Protein AF-A0A814MIX6-F1 (afdb_monomer_lite)

Sequence (184 aa):
MTKERAYQLLYPSISSRSSADAFLDKLVVPGGETPIKFFWSGFGVPNSAEVAAEIARYHNGVTLEMLLERPENAAVKQQMCIWPAREDISPIAEACRAQWRRLSQVYAEKARGPVTPILGDHVAPDSVWMTHEKNALNQSQQKGNYIYGFQRPMNLYEVYCVKMAKSRSDYPEIKEKICTKQTG

pLDDT: mean 88.19, std 14.73, range [35.47, 98.56]

Foldseek 3Di:
DDPVVVVCVQAVLLPPPPPSQVLLLQQDDDADAPDAEEAEAALPDPPRVVLSQVLSVVRRHDYLVRSCPDPSNVSVVSNQDDQDDPPPPDPSNVSNVVSVLVSLLSNLLPYAHHYEYEYEPGGDCPDSVNPRNVVSNVVSVVVVGHYDHHVPHHYNQCSLCPVCVVPDDPCVVSSCVSNCVVVD

Radius of gyration: 17.05 Å; chains: 1; bounding box: 45×40×42 Å

Secondary structure (DSSP, 8-state):
--HHHHHHHH-GGGG-TTTTTTTGGG-----SSSSEEEEEE---STTHHHHHHHHHHHTTEE-HHHHHTSGGGHHHHTTPPPPPPTT--SHHHHHHHHHHHHHHHHHHHH--EEEEEEE-TT--TTSHIIIIIHHHHHHHHHTT--EESTTSPEEHHIIIIIITTTSPPS-HHHHHHHHHTT--

Organism: NCBI:txid433720

Structure (mmCIF, N/CA/C/O backbone):
data_AF-A0A814MIX6-F1
#
_entry.id   AF-A0A814MIX6-F1
#
loop_
_atom_site.group_PDB
_atom_site.id
_atom_site.type_symbol
_atom_site.label_atom_id
_atom_site.label_alt_id
_atom_site.label_comp_id
_atom_site.label_asym_id
_atom_site.label_entity_id
_atom_site.label_seq_id
_atom_site.pdbx_PDB_ins_code
_atom_site.Cartn_x
_atom_site.Cartn_y
_atom_site.Cartn_z
_atom_site.occupancy
_atom_site.B_iso_or_equiv
_atom_site.auth_seq_id
_atom_site.auth_comp_id
_atom_site.auth_asym_id
_atom_site.auth_atom_id
_atom_site.pdbx_PDB_model_num
ATOM 1 N N . MET A 1 1 ? 26.220 17.100 -16.454 1.00 51.12 1 MET A N 1
ATOM 2 C CA . MET A 1 1 ? 25.637 17.069 -15.092 1.00 51.12 1 MET A CA 1
ATOM 3 C C . MET A 1 1 ? 25.437 15.604 -14.722 1.00 51.12 1 MET A C 1
ATOM 5 O O . MET A 1 1 ? 24.885 14.882 -15.540 1.00 51.12 1 MET A O 1
ATOM 9 N N . THR A 1 2 ? 25.968 15.122 -13.596 1.00 55.06 2 THR A N 1
ATOM 10 C CA . THR A 1 2 ? 25.828 13.705 -13.203 1.00 55.06 2 THR A CA 1
ATOM 11 C C . THR A 1 2 ? 24.405 13.439 -12.698 1.00 55.06 2 THR A C 1
ATOM 13 O O . THR A 1 2 ? 23.804 14.328 -12.091 1.00 55.06 2 THR A O 1
ATOM 16 N N . LYS A 1 3 ? 23.851 12.236 -12.934 1.00 50.66 3 LYS A N 1
ATOM 17 C CA . LYS A 1 3 ? 22.507 11.840 -12.445 1.00 50.66 3 LYS A CA 1
ATOM 18 C C . LYS A 1 3 ? 22.351 12.095 -10.940 1.00 50.66 3 LYS A C 1
ATOM 20 O O . LYS A 1 3 ? 21.313 12.556 -10.487 1.00 50.66 3 LYS A O 1
ATOM 25 N N . GLU A 1 4 ? 23.430 11.893 -10.198 1.00 44.50 4 GLU A N 1
ATOM 26 C CA . GLU A 1 4 ? 23.520 12.111 -8.757 1.00 44.50 4 GLU A CA 1
ATOM 27 C C . GLU A 1 4 ? 23.267 13.573 -8.343 1.00 44.50 4 GLU A C 1
ATOM 29 O O . GLU A 1 4 ? 22.505 13.832 -7.413 1.00 44.50 4 GLU A O 1
ATOM 34 N N . ARG A 1 5 ? 23.806 14.544 -9.096 1.00 51.84 5 ARG A N 1
ATOM 35 C CA . ARG A 1 5 ? 23.556 15.978 -8.862 1.00 51.84 5 ARG A CA 1
ATOM 36 C C . ARG A 1 5 ? 22.125 16.393 -9.206 1.00 51.84 5 ARG A C 1
ATOM 38 O O . ARG A 1 5 ? 21.567 17.231 -8.509 1.00 51.84 5 ARG A O 1
ATOM 45 N N . ALA A 1 6 ? 21.527 15.817 -10.250 1.00 53.38 6 ALA A N 1
ATOM 46 C CA . ALA A 1 6 ? 20.140 16.115 -10.618 1.00 53.38 6 ALA A CA 1
ATOM 47 C C . ALA A 1 6 ? 19.153 15.642 -9.537 1.00 53.38 6 ALA A C 1
ATOM 49 O O . ALA A 1 6 ? 18.218 16.358 -9.197 1.00 53.38 6 ALA A O 1
ATOM 50 N N . TYR A 1 7 ? 19.399 14.477 -8.936 1.00 51.34 7 TYR A N 1
ATOM 51 C CA . TYR A 1 7 ? 18.554 13.954 -7.865 1.00 51.34 7 TYR A CA 1
ATOM 52 C C . TYR A 1 7 ? 18.740 14.671 -6.521 1.00 51.34 7 TYR A C 1
ATOM 54 O O . TYR A 1 7 ? 17.754 14.890 -5.824 1.00 51.34 7 TYR A O 1
ATOM 62 N N . GLN A 1 8 ? 19.962 15.078 -6.158 1.00 54.53 8 GLN A N 1
ATOM 63 C CA . GLN A 1 8 ? 20.194 15.882 -4.947 1.00 54.53 8 GLN A CA 1
ATOM 64 C C . GLN A 1 8 ? 19.472 17.236 -4.994 1.00 54.53 8 GLN A C 1
ATOM 66 O O . GLN A 1 8 ? 19.017 17.726 -3.965 1.00 54.53 8 GLN A O 1
ATOM 71 N N . LEU A 1 9 ? 19.339 17.820 -6.189 1.00 55.19 9 LEU A N 1
ATOM 72 C CA . LEU A 1 9 ? 18.575 19.050 -6.404 1.00 55.19 9 LEU A CA 1
ATOM 73 C C . LEU A 1 9 ? 17.058 18.829 -6.306 1.00 55.19 9 LEU A C 1
ATOM 75 O O . LEU A 1 9 ? 16.344 19.737 -5.893 1.00 55.19 9 LEU A O 1
ATOM 79 N N . LEU A 1 10 ? 16.571 17.638 -6.667 1.00 53.41 10 LEU A N 1
ATOM 80 C CA . LEU A 1 10 ? 15.149 17.287 -6.600 1.00 53.41 10 LEU A CA 1
ATOM 81 C C . LEU A 1 10 ? 14.713 16.815 -5.203 1.00 53.41 10 LEU A C 1
ATOM 83 O O . LEU A 1 10 ? 13.561 17.020 -4.835 1.00 53.41 10 LEU A O 1
ATOM 87 N N . TYR A 1 11 ? 15.616 16.214 -4.418 1.00 56.22 11 TYR A N 1
ATOM 88 C CA . TYR A 1 11 ? 15.292 15.583 -3.130 1.00 56.22 11 TYR A CA 1
ATOM 89 C C . TYR A 1 11 ? 16.355 15.865 -2.047 1.00 56.22 11 TYR A C 1
ATOM 91 O O . TYR A 1 11 ? 17.075 14.958 -1.616 1.00 56.22 11 TYR A O 1
ATOM 99 N N . PRO A 1 12 ? 16.474 17.119 -1.572 1.00 55.12 12 PRO A N 1
ATOM 100 C CA . PRO A 1 12 ? 17.520 17.530 -0.628 1.00 55.12 12 PRO A CA 1
ATOM 101 C C . PRO A 1 12 ? 17.447 16.841 0.751 1.00 55.12 12 PRO A C 1
ATOM 103 O O . PRO A 1 12 ? 18.458 16.766 1.455 1.00 55.12 12 PRO A O 1
ATOM 106 N N . SER A 1 13 ? 16.289 16.286 1.131 1.00 53.56 13 SER A N 1
ATOM 107 C CA . SER A 1 13 ? 16.050 15.617 2.422 1.00 53.56 13 SER A CA 1
ATOM 108 C C . SER A 1 13 ? 16.772 14.275 2.585 1.00 53.56 13 SER A C 1
ATOM 110 O O . SER A 1 13 ? 16.968 13.818 3.704 1.00 53.56 13 SER A O 1
ATOM 112 N N . ILE A 1 14 ? 17.235 13.650 1.501 1.00 55.47 14 ILE A N 1
ATOM 113 C CA . ILE A 1 14 ? 17.789 12.284 1.524 1.00 55.47 14 ILE A CA 1
ATOM 114 C C . ILE A 1 14 ? 19.222 12.223 2.124 1.00 55.47 14 ILE A C 1
ATOM 116 O O . ILE A 1 14 ? 19.789 11.145 2.319 1.00 55.47 14 ILE A O 1
ATOM 120 N N . SER A 1 15 ? 19.820 13.367 2.483 1.00 50.25 15 SER A N 1
ATOM 121 C CA . SER A 1 15 ? 21.239 13.478 2.863 1.00 50.25 15 SER A CA 1
ATOM 122 C C . SER A 1 15 ? 21.579 13.354 4.368 1.00 50.25 15 SER A C 1
ATOM 124 O O . SER A 1 15 ? 22.762 13.236 4.685 1.00 50.25 15 SER A O 1
ATOM 126 N N . SER A 1 16 ? 20.616 13.294 5.309 1.00 49.06 16 SER A N 1
ATOM 127 C CA . SER A 1 16 ? 20.904 13.187 6.765 1.00 49.06 16 SER A CA 1
ATOM 128 C C . SER A 1 16 ? 20.040 12.148 7.522 1.00 49.06 16 SER A C 1
ATOM 130 O O . SER A 1 16 ? 19.020 12.427 8.147 1.00 49.06 16 SER A O 1
ATOM 132 N N . ARG A 1 17 ? 20.493 10.891 7.510 1.00 50.84 17 ARG A N 1
ATOM 133 C CA . ARG A 1 17 ? 19.728 9.659 7.818 1.00 50.84 17 ARG A CA 1
ATOM 134 C C . ARG A 1 17 ? 19.152 9.419 9.233 1.00 50.84 17 ARG A C 1
ATOM 136 O O . ARG A 1 17 ? 18.651 8.324 9.455 1.00 50.84 17 ARG A O 1
ATOM 143 N N . SER A 1 18 ? 19.157 10.352 10.188 1.00 46.06 18 SER A N 1
ATOM 144 C CA . SER A 1 18 ? 18.489 10.101 11.493 1.00 46.06 18 SER A CA 1
ATOM 145 C C . SER A 1 18 ? 17.514 11.179 11.963 1.00 46.06 18 SER A C 1
ATOM 147 O O . SER A 1 18 ? 16.690 10.898 12.827 1.00 46.06 18 SER A O 1
ATOM 149 N N . SER A 1 19 ? 17.543 12.378 11.374 1.00 49.91 19 SER A N 1
ATOM 150 C CA . SER A 1 19 ? 16.504 13.405 11.559 1.00 49.91 19 SER A CA 1
ATOM 151 C C . SER A 1 19 ? 15.675 13.655 10.293 1.00 49.91 19 SER A C 1
ATOM 153 O O . SER A 1 19 ? 14.613 14.271 10.384 1.00 49.91 19 SER A O 1
ATOM 155 N N . ALA A 1 20 ? 16.115 13.149 9.132 1.00 59.62 20 ALA A N 1
ATOM 156 C CA . ALA A 1 20 ? 15.482 13.390 7.834 1.00 59.62 20 ALA A CA 1
ATOM 157 C C . ALA A 1 20 ? 14.091 12.763 7.658 1.00 59.62 20 ALA A C 1
ATOM 159 O O . ALA A 1 20 ? 13.318 13.272 6.857 1.00 59.62 20 ALA A O 1
ATOM 160 N N . ASP A 1 21 ? 13.741 11.722 8.415 1.00 72.44 21 ASP A N 1
ATOM 161 C CA . ASP A 1 21 ? 12.491 10.970 8.221 1.00 72.44 21 ASP A CA 1
ATOM 162 C C . ASP A 1 21 ? 11.412 11.277 9.272 1.00 72.44 21 ASP A C 1
ATOM 164 O O . ASP A 1 21 ? 10.326 10.702 9.239 1.00 72.44 21 ASP A O 1
ATOM 168 N N . ALA A 1 22 ? 11.653 12.232 10.179 1.00 81.38 22 ALA A N 1
ATOM 169 C CA . ALA A 1 22 ? 10.676 12.626 11.203 1.00 81.38 22 ALA A CA 1
ATOM 170 C C . ALA A 1 22 ? 9.352 13.145 10.606 1.00 81.38 22 ALA A C 1
ATOM 172 O O . ALA A 1 22 ? 8.315 13.167 11.269 1.00 81.38 22 ALA A O 1
ATOM 173 N N . PHE A 1 23 ? 9.359 13.578 9.341 1.00 87.62 23 PHE A N 1
ATOM 174 C CA . PHE A 1 23 ? 8.135 13.959 8.645 1.00 87.62 23 PHE A CA 1
ATOM 175 C C . PHE A 1 23 ? 7.246 12.752 8.306 1.00 87.62 23 PHE A C 1
ATOM 177 O O . PHE A 1 23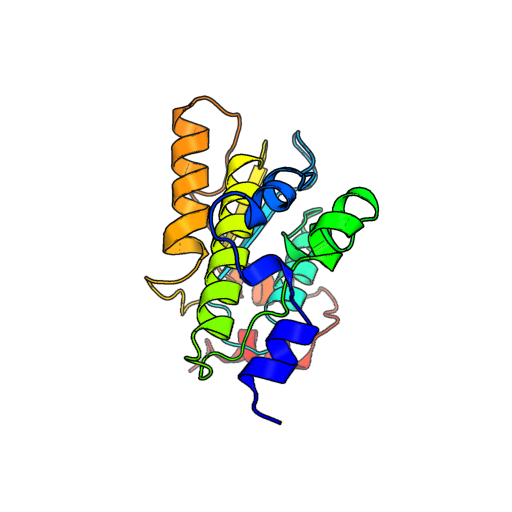 ? 6.034 12.924 8.222 1.00 87.62 23 PHE A O 1
ATOM 184 N N . LEU A 1 24 ? 7.801 11.542 8.157 1.00 91.75 24 LEU A N 1
ATOM 185 C CA . LEU A 1 24 ? 7.027 10.325 7.886 1.00 91.75 24 LEU A CA 1
ATOM 186 C C . LEU A 1 24 ? 6.079 10.017 9.049 1.00 91.75 24 LEU A C 1
ATOM 188 O O . LEU A 1 24 ? 4.917 9.668 8.839 1.00 91.75 24 LEU A O 1
ATOM 192 N N . ASP A 1 25 ? 6.524 10.277 10.280 1.00 91.50 25 ASP A N 1
ATOM 193 C CA . ASP A 1 25 ? 5.709 10.141 11.488 1.00 91.50 25 ASP A CA 1
ATOM 194 C C . ASP A 1 25 ? 4.555 11.159 11.550 1.00 91.50 25 ASP A C 1
ATOM 196 O O . ASP A 1 25 ? 3.699 11.063 12.429 1.00 91.50 25 ASP A O 1
ATOM 200 N N . LYS A 1 26 ? 4.455 12.098 10.600 1.00 94.94 26 LYS A N 1
ATOM 201 C CA . LYS A 1 26 ? 3.303 13.001 10.448 1.00 94.94 26 LYS A CA 1
ATOM 202 C C . LYS A 1 26 ? 2.198 12.430 9.560 1.00 94.94 26 LYS A C 1
ATOM 204 O O . LYS A 1 26 ? 1.138 13.038 9.496 1.00 94.94 26 LYS A O 1
ATOM 209 N N . LEU A 1 27 ? 2.399 11.263 8.930 1.00 97.38 27 LEU A N 1
ATOM 210 C CA . LEU A 1 27 ? 1.368 10.601 8.124 1.00 97.38 27 LEU A CA 1
ATOM 211 C C . LEU A 1 27 ? 0.079 10.422 8.938 1.00 97.38 27 LEU A C 1
ATOM 213 O O . LEU A 1 27 ? 0.074 9.749 9.973 1.00 97.38 27 LEU A O 1
ATOM 217 N N . VAL A 1 28 ? -1.017 10.996 8.463 1.00 97.62 28 VAL A N 1
ATOM 218 C CA . VAL A 1 28 ? -2.344 10.839 9.047 1.00 97.62 28 VAL A CA 1
ATOM 219 C C . VAL A 1 28 ? -3.009 9.615 8.428 1.00 97.62 28 VAL A C 1
ATOM 221 O O . VAL A 1 28 ? -3.241 9.550 7.219 1.00 97.62 28 VAL A O 1
ATOM 224 N N . VAL A 1 29 ? -3.328 8.641 9.282 1.00 96.88 29 VAL A N 1
ATOM 225 C CA . VAL A 1 29 ? -4.056 7.419 8.922 1.00 96.88 29 VAL A CA 1
ATOM 226 C C . VAL A 1 29 ? -5.365 7.408 9.710 1.00 96.88 29 VAL A C 1
ATOM 228 O O . VAL A 1 29 ? -5.317 7.490 10.939 1.00 96.88 29 VAL A O 1
ATOM 231 N N . PRO A 1 30 ? -6.536 7.321 9.055 1.00 93.56 30 PRO A N 1
ATOM 232 C CA . PRO A 1 30 ? -7.810 7.348 9.761 1.00 93.56 30 PRO A CA 1
ATOM 233 C C . PRO A 1 30 ? -7.953 6.126 10.678 1.00 93.56 30 PRO A C 1
ATOM 235 O O . PRO A 1 30 ? -7.772 4.986 10.245 1.00 93.56 30 PRO A O 1
ATOM 238 N N . GLY A 1 31 ? -8.294 6.361 11.945 1.00 88.81 31 GLY A N 1
ATOM 239 C CA . GLY A 1 31 ? -8.638 5.301 12.895 1.00 88.81 31 GLY A CA 1
ATOM 240 C C . GLY A 1 31 ? -10.042 4.729 12.663 1.00 88.81 31 GLY A C 1
ATOM 241 O O . GLY A 1 31 ? -10.790 5.222 11.825 1.00 88.81 31 GLY A O 1
ATOM 242 N N . GLY A 1 32 ? -10.403 3.691 13.421 1.00 89.44 32 GLY A N 1
ATOM 243 C CA . GLY A 1 32 ? -11.755 3.115 13.419 1.00 89.44 32 GLY A CA 1
ATOM 244 C C . GLY A 1 32 ? -12.028 2.079 12.322 1.00 89.44 32 GLY A C 1
ATOM 245 O O . GLY A 1 32 ? -11.117 1.643 11.615 1.00 89.44 32 GLY A O 1
ATOM 246 N N . GLU A 1 33 ? -13.299 1.679 12.218 1.00 90.19 33 GLU A N 1
ATOM 247 C CA . GLU A 1 33 ? -13.775 0.589 11.347 1.00 90.19 33 GLU A CA 1
ATOM 248 C C . GLU A 1 33 ? -13.769 0.935 9.853 1.00 90.19 33 GLU A C 1
ATOM 250 O O . GLU A 1 33 ? -13.691 0.054 9.003 1.00 90.19 33 GLU A O 1
ATOM 255 N N . THR A 1 34 ? -13.818 2.219 9.507 1.00 89.38 34 THR A N 1
ATOM 256 C CA . THR A 1 34 ? -13.822 2.674 8.114 1.00 89.38 34 THR A CA 1
ATOM 257 C C . THR A 1 34 ? -12.962 3.924 7.945 1.00 89.38 34 THR A C 1
ATOM 259 O O . THR A 1 34 ? -12.976 4.783 8.828 1.00 89.38 34 THR A O 1
ATOM 262 N N . PRO A 1 35 ? -12.257 4.083 6.813 1.00 95.56 35 PRO A N 1
ATOM 263 C CA . PRO A 1 35 ? -12.128 3.117 5.718 1.00 95.56 35 PRO A CA 1
ATOM 264 C C . PRO A 1 35 ? -11.283 1.894 6.114 1.00 95.56 35 PRO A C 1
ATOM 266 O O . PRO A 1 35 ? -10.502 1.961 7.070 1.00 95.56 35 PRO A O 1
ATOM 269 N N . ILE A 1 36 ? -11.424 0.797 5.362 1.00 97.44 36 ILE A N 1
ATOM 270 C CA . ILE A 1 36 ? -10.532 -0.375 5.441 1.00 97.44 36 ILE A CA 1
ATOM 271 C C . ILE A 1 36 ? -9.144 0.017 4.917 1.00 97.44 36 ILE A C 1
ATOM 273 O O . ILE A 1 36 ? -9.034 0.724 3.915 1.00 97.44 36 ILE A O 1
ATOM 277 N N . LYS A 1 37 ? -8.075 -0.425 5.584 1.00 98.19 37 LYS A N 1
ATOM 278 C CA . LYS A 1 37 ? -6.694 -0.085 5.210 1.00 98.19 37 LYS A CA 1
ATOM 279 C C . LYS A 1 37 ? -6.161 -1.172 4.290 1.00 98.19 37 LYS A C 1
ATOM 281 O O . LYS A 1 37 ? -6.014 -2.318 4.716 1.00 98.19 37 LYS A O 1
ATOM 286 N N . PHE A 1 38 ? -5.904 -0.820 3.040 1.00 98.50 38 PHE A N 1
ATOM 287 C CA . PHE A 1 38 ? -5.449 -1.750 2.023 1.00 98.50 38 PHE A CA 1
ATOM 288 C C . PHE A 1 38 ? -3.937 -1.682 1.837 1.00 98.50 38 PHE A C 1
ATOM 290 O O . PHE A 1 38 ? -3.355 -0.612 1.674 1.00 98.50 38 PHE A O 1
ATOM 297 N N . PHE A 1 39 ? -3.331 -2.863 1.822 1.00 98.44 39 PHE A N 1
ATOM 298 C CA . PHE A 1 39 ? -1.935 -3.094 1.459 1.00 98.44 39 PHE A CA 1
ATOM 299 C C . PHE A 1 39 ? -1.916 -3.894 0.163 1.00 98.44 39 PHE A C 1
ATOM 301 O O . PHE A 1 39 ? -2.872 -4.621 -0.114 1.00 98.44 39 PHE A O 1
ATOM 308 N N . TRP A 1 40 ? -0.864 -3.794 -0.640 1.00 97.88 40 TRP A N 1
ATOM 309 C CA . TRP A 1 40 ? -0.808 -4.529 -1.899 1.00 97.88 40 TRP A CA 1
ATOM 310 C C . TRP A 1 40 ? 0.613 -4.953 -2.253 1.00 97.88 40 TRP A C 1
ATOM 312 O O . TRP A 1 40 ? 1.584 -4.260 -1.961 1.00 97.88 40 TRP A O 1
ATOM 322 N N . SER A 1 41 ? 0.753 -6.129 -2.864 1.00 97.00 41 SER A N 1
ATOM 323 C CA . SER A 1 41 ? 2.051 -6.604 -3.342 1.00 97.00 41 SER A CA 1
ATOM 324 C C . SER A 1 41 ? 1.914 -7.688 -4.407 1.00 97.00 41 SER A C 1
ATOM 326 O O . SER A 1 41 ? 0.926 -8.418 -4.451 1.00 97.00 41 SER A O 1
ATOM 328 N N . GLY A 1 42 ? 2.936 -7.825 -5.253 1.00 93.62 42 GLY A N 1
ATOM 329 C CA . GLY A 1 42 ? 3.065 -8.964 -6.168 1.00 93.62 42 GLY A CA 1
ATOM 330 C C . GLY A 1 42 ? 2.111 -8.970 -7.366 1.00 93.62 42 GLY A C 1
ATOM 331 O O . GLY A 1 42 ? 1.877 -10.031 -7.932 1.00 93.62 42 GLY A O 1
ATOM 332 N N . PHE A 1 43 ? 1.565 -7.816 -7.767 1.00 93.00 43 PHE A N 1
ATOM 333 C CA . PHE A 1 43 ? 0.594 -7.717 -8.871 1.00 93.00 43 PHE A CA 1
ATOM 334 C C . PHE A 1 43 ? 1.207 -8.021 -10.248 1.00 93.00 43 PHE A C 1
ATOM 336 O O . PHE A 1 43 ? 0.513 -8.475 -11.153 1.00 93.00 43 PHE A O 1
ATOM 343 N N . GLY A 1 44 ? 2.513 -7.785 -10.426 1.00 86.94 44 GLY A N 1
ATOM 344 C CA . GLY A 1 44 ? 3.232 -8.173 -11.646 1.00 86.94 44 GLY A CA 1
ATOM 345 C C . GLY A 1 44 ? 2.772 -7.445 -12.918 1.00 86.94 44 GLY A C 1
ATOM 346 O O . GLY A 1 44 ? 2.872 -8.008 -14.014 1.00 86.94 44 GLY A O 1
ATOM 347 N N . VAL A 1 45 ? 2.257 -6.218 -12.774 1.00 87.81 45 VAL A N 1
ATOM 348 C CA . VAL A 1 45 ? 1.813 -5.341 -13.869 1.00 87.81 45 VAL A CA 1
ATOM 349 C C . VAL A 1 45 ? 2.220 -3.879 -13.615 1.00 87.81 45 VAL A C 1
ATOM 351 O O . VAL A 1 45 ? 2.382 -3.479 -12.459 1.00 87.81 45 VAL A O 1
ATOM 354 N N . PRO A 1 46 ? 2.382 -3.050 -14.662 1.00 86.31 46 PRO A N 1
ATOM 355 C CA . PRO A 1 46 ? 2.458 -1.597 -14.503 1.00 86.31 46 PRO A CA 1
ATOM 356 C C . PRO A 1 46 ? 1.219 -1.047 -13.783 1.00 86.31 46 PRO A C 1
ATOM 358 O O . PRO A 1 46 ? 0.169 -1.684 -13.802 1.00 86.31 46 PRO A O 1
ATOM 361 N N . ASN A 1 47 ? 1.339 0.132 -13.170 1.00 88.75 47 ASN A N 1
ATOM 362 C CA . ASN A 1 47 ? 0.240 0.828 -12.481 1.00 88.75 47 ASN A CA 1
ATOM 363 C C . ASN A 1 47 ? -0.461 -0.026 -11.401 1.00 88.75 47 ASN A C 1
ATOM 365 O O . ASN A 1 47 ? -1.680 -0.001 -11.225 1.00 88.75 47 ASN A O 1
ATOM 369 N N . SER A 1 48 ? 0.318 -0.848 -10.690 1.00 91.56 48 SER A N 1
ATOM 370 C CA . SER A 1 48 ? -0.210 -1.720 -9.634 1.00 91.56 48 SER A CA 1
ATOM 371 C C . SER A 1 48 ? -0.829 -0.928 -8.472 1.00 91.56 48 SER A C 1
ATOM 373 O O . SER A 1 48 ? -1.802 -1.391 -7.880 1.00 91.56 48 SER A O 1
ATOM 375 N N . ALA A 1 49 ? -0.306 0.269 -8.178 1.00 94.44 49 ALA A N 1
ATOM 376 C CA . ALA A 1 49 ? -0.843 1.152 -7.143 1.00 94.44 49 ALA A CA 1
ATOM 377 C C . ALA A 1 49 ? -2.265 1.618 -7.485 1.00 94.44 49 ALA A C 1
ATOM 379 O O . ALA A 1 49 ? -3.152 1.634 -6.633 1.00 94.44 49 ALA A O 1
ATOM 380 N N . GLU A 1 50 ? -2.506 1.941 -8.751 1.00 95.81 50 GLU A N 1
ATOM 381 C CA . GLU A 1 50 ? -3.797 2.375 -9.259 1.00 95.81 50 GLU A CA 1
ATOM 382 C C . GLU A 1 50 ? -4.827 1.242 -9.256 1.00 95.81 50 GLU A C 1
ATOM 384 O O . GLU A 1 50 ? -5.968 1.450 -8.840 1.00 95.81 50 GLU A O 1
ATOM 389 N N . VAL A 1 51 ? -4.421 0.027 -9.639 1.00 96.31 51 VAL A N 1
ATOM 390 C CA . VAL A 1 51 ? -5.276 -1.167 -9.527 1.00 96.31 51 VAL A CA 1
ATOM 391 C C . VAL A 1 51 ? -5.628 -1.442 -8.063 1.00 96.31 51 VAL A C 1
ATOM 393 O O . VAL A 1 51 ? -6.790 -1.693 -7.740 1.00 96.31 51 VAL A O 1
ATOM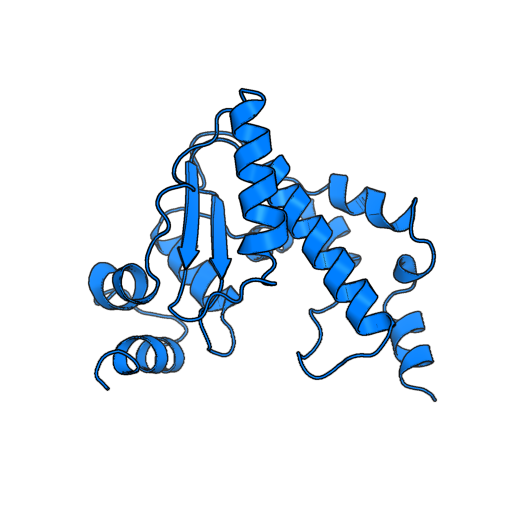 396 N N . ALA A 1 52 ? -4.654 -1.354 -7.153 1.00 97.75 52 ALA A N 1
ATOM 397 C CA . ALA A 1 52 ? -4.903 -1.515 -5.724 1.00 97.75 52 ALA A CA 1
ATOM 398 C C . ALA A 1 52 ? -5.861 -0.439 -5.187 1.00 97.75 52 ALA A C 1
ATOM 400 O O . ALA A 1 52 ? -6.744 -0.751 -4.388 1.00 97.75 52 ALA A O 1
ATOM 401 N N . ALA A 1 53 ? -5.745 0.803 -5.665 1.00 98.12 53 ALA A N 1
ATOM 402 C CA . ALA A 1 53 ? -6.672 1.879 -5.337 1.00 98.12 53 ALA A CA 1
ATOM 403 C C . ALA A 1 53 ? -8.090 1.621 -5.881 1.00 98.12 53 ALA A C 1
ATOM 405 O O . ALA A 1 53 ? -9.063 1.884 -5.176 1.00 98.12 53 ALA A O 1
ATOM 406 N N . GLU A 1 54 ? -8.236 1.078 -7.096 1.00 97.56 54 GLU A N 1
ATOM 407 C CA . GLU A 1 54 ? -9.538 0.681 -7.655 1.00 97.56 54 GLU A CA 1
ATOM 408 C C . GLU A 1 54 ? -10.215 -0.389 -6.781 1.00 97.56 54 GLU A C 1
ATOM 410 O O . GLU A 1 54 ? -11.380 -0.237 -6.403 1.00 97.56 54 GLU A O 1
ATOM 415 N N . ILE A 1 55 ? -9.466 -1.423 -6.381 1.00 98.12 55 ILE A N 1
ATOM 416 C CA . ILE A 1 55 ? -9.959 -2.470 -5.473 1.00 98.12 55 ILE A CA 1
ATOM 417 C C . ILE A 1 55 ? -10.315 -1.875 -4.104 1.00 98.12 55 ILE A C 1
ATOM 419 O O . ILE A 1 55 ? -11.379 -2.168 -3.559 1.00 98.12 55 ILE A O 1
ATOM 423 N N . ALA A 1 56 ? -9.466 -1.005 -3.551 1.00 98.06 56 ALA A N 1
ATOM 424 C CA . ALA A 1 56 ? -9.728 -0.368 -2.267 1.00 98.06 56 ALA A CA 1
ATOM 425 C C . ALA A 1 56 ? -11.027 0.450 -2.308 1.00 98.06 56 ALA A C 1
ATOM 427 O O . ALA A 1 56 ? -11.867 0.290 -1.424 1.00 98.06 56 ALA A O 1
ATOM 428 N N . ARG A 1 57 ? -11.256 1.256 -3.355 1.00 97.50 57 ARG A N 1
ATOM 429 C CA . ARG A 1 57 ? -12.509 2.016 -3.529 1.00 97.50 57 ARG A CA 1
ATOM 430 C C . ARG A 1 57 ? -13.731 1.105 -3.600 1.00 97.50 57 ARG A C 1
ATOM 432 O O . ARG A 1 57 ? -14.720 1.390 -2.930 1.00 97.50 57 ARG A O 1
ATOM 439 N N . TYR A 1 58 ? -13.649 -0.001 -4.343 1.00 97.00 58 TYR A N 1
ATOM 440 C CA . TYR A 1 58 ? -14.731 -0.990 -4.424 1.00 97.00 58 TYR A CA 1
ATOM 441 C C . TYR A 1 58 ? -15.127 -1.549 -3.043 1.00 97.00 58 TYR A C 1
ATOM 443 O O . TYR A 1 58 ? -16.288 -1.879 -2.810 1.00 97.00 58 TYR A O 1
ATOM 451 N N . HIS A 1 59 ? -14.182 -1.589 -2.101 1.00 96.12 59 HIS A N 1
ATOM 452 C CA . HIS A 1 59 ? -14.374 -2.068 -0.733 1.00 96.12 59 HIS A CA 1
ATOM 453 C C . HIS A 1 59 ? -14.493 -0.957 0.330 1.00 96.12 59 HIS A C 1
ATOM 455 O O . HIS A 1 59 ? -14.323 -1.240 1.515 1.00 96.12 59 HIS A O 1
ATOM 461 N N . ASN A 1 60 ? -14.783 0.297 -0.045 1.00 96.25 60 ASN A N 1
ATOM 462 C CA . ASN A 1 60 ? -14.823 1.442 0.888 1.00 96.25 60 ASN A CA 1
ATOM 463 C C . ASN A 1 60 ? -13.529 1.589 1.720 1.00 96.25 60 ASN A C 1
ATOM 465 O O . ASN A 1 60 ? -13.537 1.904 2.915 1.00 96.25 60 ASN A O 1
ATOM 469 N N . GLY A 1 61 ? -12.402 1.307 1.078 1.00 97.50 61 GLY A N 1
ATOM 470 C CA . GLY A 1 61 ? -11.069 1.297 1.651 1.00 97.50 61 GLY A CA 1
ATOM 471 C C . GLY A 1 61 ? -10.144 2.370 1.088 1.00 97.50 61 GLY A C 1
ATOM 472 O O . GLY A 1 61 ? -10.518 3.179 0.238 1.00 97.50 61 GLY A O 1
ATOM 473 N N . VAL A 1 62 ? -8.910 2.368 1.588 1.00 98.25 62 VAL A N 1
ATOM 474 C CA . VAL A 1 62 ? -7.831 3.280 1.186 1.00 98.25 62 VAL A CA 1
ATOM 475 C C . VAL A 1 62 ? -6.487 2.563 1.162 1.00 98.25 62 VAL A C 1
ATOM 477 O O . VAL A 1 62 ? -6.201 1.796 2.078 1.00 98.25 62 VAL A O 1
ATOM 480 N N . THR A 1 63 ? -5.650 2.852 0.167 1.00 98.56 63 THR A N 1
ATOM 481 C CA . THR A 1 63 ? -4.221 2.484 0.163 1.00 98.56 63 THR A CA 1
ATOM 482 C C . THR A 1 63 ? -3.357 3.615 0.734 1.00 98.56 63 THR A C 1
ATOM 484 O O . THR A 1 63 ? -3.854 4.723 0.966 1.00 98.56 63 THR A O 1
ATOM 487 N N . LEU A 1 64 ? -2.058 3.367 0.938 1.00 98.38 64 LEU A N 1
ATOM 488 C CA . LEU A 1 64 ? -1.094 4.409 1.307 1.00 98.38 64 LEU A CA 1
ATOM 489 C C . LEU A 1 64 ? -1.062 5.545 0.275 1.00 98.38 64 LEU A C 1
ATOM 491 O O . LEU A 1 64 ? -1.127 6.715 0.645 1.00 98.38 64 LEU A O 1
ATOM 495 N N . GLU A 1 65 ? -1.024 5.215 -1.015 1.00 97.94 65 GLU A N 1
ATOM 496 C CA . GLU A 1 65 ? -0.985 6.201 -2.097 1.00 97.94 65 GLU A CA 1
ATOM 497 C C . GLU A 1 65 ? -2.240 7.077 -2.079 1.00 97.94 65 GLU A C 1
ATOM 499 O O . GLU A 1 65 ? -2.138 8.299 -2.129 1.00 97.94 65 GLU A O 1
ATOM 504 N N . MET A 1 66 ? -3.423 6.483 -1.879 1.00 98.31 66 MET A N 1
ATOM 505 C CA . MET A 1 66 ? -4.668 7.246 -1.727 1.00 98.31 66 MET A CA 1
ATOM 506 C C . MET A 1 66 ? -4.644 8.189 -0.518 1.00 98.31 66 MET A C 1
ATOM 508 O O . MET A 1 66 ? -5.271 9.246 -0.560 1.00 98.31 66 MET A O 1
ATOM 512 N N . LEU A 1 67 ? -3.969 7.813 0.575 1.00 98.00 67 LEU A N 1
ATOM 513 C CA . LEU A 1 67 ? -3.819 8.683 1.742 1.00 98.00 67 LEU A CA 1
ATOM 514 C C . LEU A 1 67 ? -2.863 9.843 1.470 1.00 98.00 67 LEU A C 1
ATOM 516 O O . LEU A 1 67 ? -3.142 10.949 1.929 1.00 98.00 67 LEU A O 1
ATOM 520 N N . LEU A 1 68 ? -1.776 9.620 0.728 1.00 97.69 68 LEU A N 1
ATOM 521 C CA . LEU A 1 68 ? -0.823 10.673 0.359 1.00 97.69 68 LEU A CA 1
ATOM 522 C C . LEU A 1 68 ? -1.456 11.763 -0.515 1.00 97.69 68 LEU A C 1
ATOM 524 O O . LEU A 1 68 ? -1.036 12.914 -0.444 1.00 97.69 68 LEU A O 1
ATOM 528 N N . GLU A 1 69 ? -2.489 11.425 -1.288 1.00 97.12 69 GLU A N 1
ATOM 529 C CA . GLU A 1 69 ? -3.256 12.390 -2.089 1.00 97.12 69 GLU A CA 1
ATOM 530 C C . GLU A 1 69 ? -4.167 13.311 -1.264 1.00 97.12 69 GLU A C 1
ATOM 532 O O . GLU A 1 69 ? -4.721 14.274 -1.796 1.00 97.12 69 GLU A O 1
ATOM 537 N N . ARG A 1 70 ? -4.349 13.045 0.033 1.00 97.38 70 ARG A N 1
ATOM 538 C CA . ARG A 1 70 ? -5.238 13.853 0.869 1.00 97.38 70 ARG A CA 1
ATOM 539 C C . ARG A 1 70 ? -4.570 15.146 1.347 1.00 97.38 70 ARG A C 1
ATOM 541 O O . ARG A 1 70 ? -3.372 15.128 1.649 1.00 97.38 70 ARG A O 1
ATOM 548 N N . PRO A 1 71 ? -5.327 16.251 1.507 1.00 97.75 71 PRO A N 1
ATOM 549 C CA . PRO A 1 71 ? -4.775 17.530 1.956 1.00 97.75 71 PRO A CA 1
ATOM 550 C C . PRO A 1 71 ? -3.984 17.442 3.268 1.00 97.75 71 PRO A C 1
ATOM 552 O O . PRO A 1 71 ? -2.914 18.037 3.377 1.00 97.75 71 PRO A O 1
ATOM 555 N N . GLU A 1 72 ? -4.452 16.654 4.240 1.00 97.19 72 GLU A N 1
ATOM 556 C CA . GLU A 1 72 ? -3.783 16.468 5.534 1.00 97.19 72 GLU A CA 1
ATOM 557 C C . GLU A 1 72 ? -2.405 15.788 5.436 1.00 97.19 72 GLU A C 1
ATOM 559 O O . GLU A 1 72 ? -1.587 15.924 6.343 1.00 97.19 72 GLU A O 1
ATOM 564 N N . ASN A 1 73 ? -2.121 15.101 4.325 1.00 97.88 73 ASN A N 1
ATOM 565 C CA . ASN A 1 73 ? -0.863 14.397 4.073 1.00 97.88 73 ASN A CA 1
ATOM 566 C C . ASN A 1 73 ? 0.022 15.089 3.023 1.00 97.88 73 ASN A C 1
ATOM 568 O O . ASN A 1 73 ? 1.100 14.580 2.704 1.00 97.88 73 ASN A O 1
ATOM 572 N N . ALA A 1 74 ? -0.370 16.269 2.526 1.00 95.31 74 ALA A N 1
ATOM 573 C CA . ALA A 1 74 ? 0.345 16.977 1.462 1.00 95.31 74 ALA A CA 1
ATOM 574 C C . ALA A 1 74 ? 1.822 17.247 1.804 1.00 95.31 74 ALA A C 1
ATOM 576 O O . ALA A 1 74 ? 2.697 17.075 0.957 1.00 95.31 74 ALA A O 1
ATOM 577 N N . ALA A 1 75 ? 2.119 17.602 3.058 1.00 92.25 75 ALA A N 1
ATOM 578 C CA . ALA A 1 75 ? 3.489 17.849 3.512 1.00 92.25 75 ALA A CA 1
ATOM 579 C C . ALA A 1 75 ? 4.360 16.580 3.527 1.00 92.25 75 ALA A C 1
ATOM 581 O O . ALA A 1 75 ? 5.572 16.669 3.327 1.00 92.25 75 ALA A O 1
ATOM 582 N N . VAL A 1 76 ? 3.760 15.406 3.764 1.00 94.44 76 VAL A N 1
ATOM 583 C CA . VAL A 1 76 ? 4.462 14.120 3.653 1.00 94.44 76 VAL A CA 1
ATOM 584 C C . VAL A 1 76 ? 4.715 13.820 2.183 1.00 94.44 76 VAL A C 1
ATOM 586 O O . VAL A 1 76 ? 5.858 13.597 1.798 1.00 94.44 76 VAL A O 1
ATOM 589 N N . LYS A 1 77 ? 3.674 13.914 1.346 1.00 94.06 77 LYS A N 1
ATOM 590 C CA . LYS A 1 77 ? 3.762 13.655 -0.096 1.00 94.06 77 LYS A CA 1
ATOM 591 C C . LYS A 1 77 ? 4.830 14.507 -0.790 1.00 94.06 77 LYS A C 1
ATOM 593 O O . LYS A 1 77 ? 5.601 13.972 -1.573 1.00 94.06 77 LYS A O 1
ATOM 598 N N . GLN A 1 78 ? 4.913 15.803 -0.485 1.00 91.25 78 GLN A N 1
ATOM 599 C CA . GLN A 1 78 ? 5.895 16.720 -1.089 1.00 91.25 78 GLN A CA 1
ATOM 600 C C . GLN A 1 78 ? 7.358 16.347 -0.808 1.00 91.25 78 GLN A C 1
ATOM 602 O O . GLN A 1 78 ? 8.242 16.761 -1.551 1.00 91.25 78 GLN A O 1
ATOM 607 N N . GLN A 1 79 ? 7.619 15.596 0.262 1.00 90.25 79 GLN A N 1
ATOM 608 C CA . GLN A 1 79 ? 8.966 15.179 0.656 1.00 90.25 79 GLN A CA 1
ATOM 609 C C . GLN A 1 79 ? 9.307 13.754 0.213 1.00 90.25 79 GLN A C 1
ATOM 611 O O . GLN A 1 79 ? 10.468 13.353 0.314 1.00 90.25 79 GLN A O 1
ATOM 616 N N . MET A 1 80 ? 8.315 12.997 -0.265 1.00 88.62 80 MET A N 1
ATOM 617 C CA . MET A 1 80 ? 8.527 11.654 -0.782 1.00 88.62 80 MET A CA 1
ATOM 618 C C . MET A 1 80 ? 9.146 11.716 -2.170 1.00 88.62 80 MET A C 1
ATOM 620 O O . MET A 1 80 ? 8.680 12.425 -3.063 1.00 88.62 80 MET A O 1
ATOM 624 N N . CYS A 1 81 ? 10.183 10.917 -2.365 1.00 89.06 81 CYS A N 1
ATOM 625 C CA . CYS A 1 81 ? 10.705 10.647 -3.692 1.00 89.06 81 CYS A CA 1
ATOM 626 C C . CYS A 1 81 ? 9.717 9.827 -4.536 1.00 89.06 81 CYS A C 1
ATOM 628 O O . CYS A 1 81 ? 8.900 9.065 -4.017 1.00 89.06 81 CYS A O 1
ATOM 630 N N . ILE A 1 82 ? 9.829 9.921 -5.859 1.00 88.75 82 ILE A N 1
ATOM 631 C CA . ILE A 1 82 ? 9.137 8.996 -6.766 1.00 88.75 82 ILE A CA 1
ATOM 632 C C . ILE A 1 82 ? 9.797 7.619 -6.649 1.00 88.75 82 ILE A C 1
ATOM 634 O O . ILE A 1 82 ? 11.026 7.526 -6.685 1.00 88.75 82 ILE A O 1
ATOM 638 N N . TRP A 1 83 ? 8.995 6.556 -6.517 1.00 88.06 83 TRP A N 1
ATOM 639 C CA . TRP A 1 83 ? 9.517 5.191 -6.431 1.00 88.06 83 TRP A CA 1
ATOM 640 C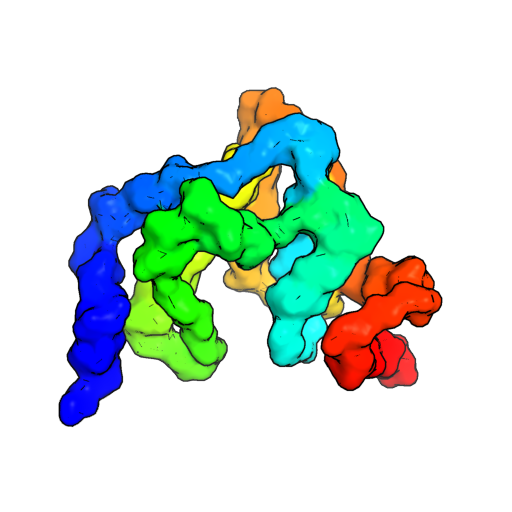 C . TRP A 1 83 ? 10.414 4.881 -7.646 1.00 88.06 83 TRP A C 1
ATOM 642 O O . TRP A 1 83 ? 9.973 5.039 -8.788 1.00 88.06 83 TRP A O 1
ATOM 652 N N . PRO A 1 84 ? 11.673 4.460 -7.436 1.00 88.69 84 PRO A N 1
ATOM 653 C CA . PRO A 1 84 ? 12.631 4.311 -8.520 1.00 88.69 84 PRO A CA 1
ATOM 654 C C . PRO A 1 84 ? 12.360 3.043 -9.332 1.00 88.69 84 PRO A C 1
ATOM 656 O O . PRO A 1 84 ? 11.831 2.051 -8.822 1.00 88.69 84 PRO A O 1
ATOM 659 N N . ALA A 1 85 ? 12.796 3.051 -10.593 1.00 87.62 85 ALA A N 1
ATOM 660 C CA . ALA A 1 85 ? 12.794 1.857 -11.429 1.00 87.62 85 ALA A CA 1
ATOM 661 C C . ALA A 1 85 ? 13.605 0.726 -10.767 1.00 87.62 85 ALA A C 1
ATOM 663 O O . ALA A 1 85 ? 14.572 0.971 -10.037 1.00 87.62 85 ALA A O 1
ATOM 664 N N . ARG A 1 86 ? 13.206 -0.526 -11.007 1.00 84.69 86 ARG A N 1
ATOM 665 C CA . ARG A 1 86 ? 13.785 -1.699 -10.330 1.00 84.69 86 ARG A CA 1
ATOM 666 C C . ARG A 1 86 ? 15.273 -1.865 -10.642 1.00 84.69 86 ARG A C 1
ATOM 668 O O . ARG A 1 86 ? 16.040 -2.283 -9.783 1.00 84.69 86 ARG A O 1
ATOM 675 N N . GLU A 1 87 ? 15.659 -1.540 -11.864 1.00 88.81 87 GLU A N 1
ATOM 676 C CA . GLU A 1 87 ? 17.016 -1.600 -12.392 1.00 88.81 87 GLU A CA 1
ATOM 677 C C . GLU A 1 87 ? 17.925 -0.462 -11.894 1.00 88.81 87 GLU A C 1
ATOM 679 O O . GLU A 1 87 ? 19.144 -0.546 -12.050 1.00 88.81 87 GLU A O 1
ATOM 684 N N . ASP A 1 88 ? 17.373 0.590 -11.275 1.00 90.00 88 ASP A N 1
ATOM 685 C CA . ASP A 1 88 ? 18.175 1.676 -10.711 1.00 90.00 88 ASP A CA 1
ATOM 686 C C . ASP A 1 88 ? 18.745 1.270 -9.347 1.00 90.00 88 ASP A C 1
ATOM 688 O O . ASP A 1 88 ? 18.068 1.301 -8.316 1.00 90.00 88 ASP A O 1
ATOM 692 N N . ILE A 1 89 ? 20.020 0.891 -9.348 1.00 91.44 89 ILE A N 1
ATOM 693 C CA . ILE A 1 89 ? 20.779 0.471 -8.163 1.00 91.44 89 ILE A CA 1
ATOM 694 C C . ILE A 1 89 ? 21.638 1.594 -7.562 1.00 91.44 89 ILE A C 1
ATOM 696 O O . ILE A 1 89 ? 22.534 1.326 -6.763 1.00 91.44 89 ILE A O 1
ATOM 700 N N . SER A 1 90 ? 21.410 2.855 -7.945 1.00 88.81 90 SER A N 1
ATOM 701 C CA . SER A 1 90 ? 22.174 3.978 -7.395 1.00 88.81 90 SER A CA 1
ATOM 702 C C . SER A 1 90 ? 21.936 4.152 -5.883 1.00 88.81 90 SER A C 1
ATOM 704 O O . SER A 1 90 ? 20.853 3.829 -5.381 1.00 88.81 90 SER A O 1
ATOM 706 N N . PRO A 1 91 ? 22.898 4.726 -5.130 1.00 87.06 91 PRO A N 1
ATOM 707 C CA . PRO A 1 91 ? 22.716 5.007 -3.702 1.00 87.06 91 PRO A CA 1
ATOM 708 C C . PRO A 1 91 ? 21.483 5.867 -3.396 1.00 87.06 91 PRO A C 1
ATOM 710 O O . PRO A 1 91 ? 20.855 5.709 -2.351 1.00 87.06 91 PRO A O 1
ATOM 713 N N . ILE A 1 92 ? 21.115 6.757 -4.322 1.00 84.75 92 ILE A N 1
ATOM 714 C CA . ILE A 1 92 ? 19.928 7.605 -4.204 1.00 84.75 92 ILE A CA 1
ATOM 715 C C . ILE A 1 92 ? 18.652 6.789 -4.385 1.00 84.75 92 ILE A C 1
ATOM 717 O O . ILE A 1 92 ? 17.743 6.913 -3.567 1.00 84.75 92 ILE A O 1
ATOM 721 N N . ALA A 1 93 ? 18.580 5.943 -5.417 1.00 88.19 93 ALA A N 1
ATOM 722 C CA . ALA A 1 93 ? 17.443 5.048 -5.601 1.00 88.19 93 ALA A CA 1
ATOM 723 C C . ALA A 1 93 ? 17.261 4.142 -4.376 1.00 88.19 93 ALA A C 1
ATOM 725 O O . ALA A 1 93 ? 16.140 3.936 -3.914 1.00 88.19 93 ALA A O 1
ATOM 726 N N . GLU A 1 94 ? 18.358 3.673 -3.780 1.00 88.75 94 GLU A N 1
ATOM 727 C CA . GLU A 1 94 ? 18.282 2.881 -2.557 1.00 88.75 94 GLU A CA 1
ATOM 728 C C . GLU A 1 94 ? 17.804 3.685 -1.347 1.00 88.75 94 GLU A C 1
ATOM 730 O O . GLU A 1 94 ? 16.970 3.209 -0.579 1.00 88.75 94 GLU A O 1
ATOM 735 N N . ALA A 1 95 ? 18.266 4.924 -1.188 1.00 86.81 95 ALA A N 1
ATOM 736 C CA . ALA A 1 95 ? 17.773 5.794 -0.130 1.00 86.81 95 ALA A CA 1
ATOM 737 C C . ALA A 1 95 ? 16.280 6.139 -0.313 1.00 86.81 95 ALA A C 1
ATOM 739 O O . ALA A 1 95 ? 15.531 6.154 0.660 1.00 86.81 95 ALA A O 1
ATOM 740 N N . CYS A 1 96 ? 15.826 6.312 -1.556 1.00 89.69 96 CYS A N 1
ATOM 741 C CA . CYS A 1 96 ? 14.414 6.490 -1.877 1.00 89.69 96 CYS A CA 1
ATOM 742 C C . CYS A 1 96 ? 13.577 5.241 -1.541 1.00 89.69 96 CYS A C 1
ATOM 744 O O . CYS A 1 96 ? 12.543 5.339 -0.879 1.00 89.69 96 CYS A O 1
ATOM 746 N N . ARG A 1 97 ? 14.045 4.040 -1.912 1.00 90.62 97 ARG A N 1
ATOM 747 C CA . ARG A 1 97 ? 13.401 2.776 -1.510 1.00 90.62 97 ARG A CA 1
ATOM 748 C C . ARG A 1 97 ? 13.342 2.627 0.008 1.00 90.62 97 ARG A C 1
ATOM 750 O O . ARG A 1 97 ? 12.326 2.178 0.530 1.00 90.62 97 ARG A O 1
ATOM 757 N N . ALA A 1 98 ? 14.399 3.013 0.723 1.00 90.75 98 ALA A N 1
ATOM 758 C CA . ALA A 1 98 ? 14.417 3.009 2.184 1.00 90.75 98 ALA A CA 1
ATOM 759 C C . ALA A 1 98 ? 13.359 3.955 2.779 1.00 90.75 98 ALA A C 1
ATOM 761 O O . ALA A 1 98 ? 12.635 3.551 3.688 1.00 90.75 98 ALA A O 1
ATOM 762 N N . GLN A 1 99 ? 13.203 5.159 2.222 1.00 92.12 99 GLN A N 1
ATOM 763 C CA . GLN A 1 99 ? 12.177 6.111 2.650 1.00 92.12 99 GLN A CA 1
ATOM 764 C C . GLN A 1 99 ? 10.759 5.549 2.459 1.00 92.12 99 GLN A C 1
ATOM 766 O O . GLN A 1 99 ? 9.947 5.584 3.381 1.00 92.12 99 GLN A O 1
ATOM 771 N N . TRP A 1 100 ? 10.469 4.948 1.302 1.00 94.62 100 TRP A N 1
ATOM 772 C CA . TRP A 1 100 ? 9.179 4.295 1.061 1.00 94.62 100 TRP A CA 1
ATOM 773 C C . TRP A 1 100 ? 8.932 3.084 1.959 1.00 94.62 100 TRP A C 1
ATOM 775 O O . TRP A 1 100 ? 7.821 2.920 2.463 1.00 94.62 100 TRP A O 1
ATOM 785 N N . ARG A 1 101 ? 9.953 2.255 2.209 1.00 95.38 101 ARG A N 1
ATOM 786 C CA . ARG A 1 101 ? 9.870 1.152 3.180 1.00 95.38 101 ARG A CA 1
ATOM 787 C C . ARG A 1 101 ? 9.509 1.677 4.570 1.00 95.38 101 ARG A C 1
ATOM 789 O O . ARG A 1 101 ? 8.613 1.127 5.209 1.00 95.38 101 ARG A O 1
ATOM 796 N N . ARG A 1 102 ? 10.143 2.770 5.014 1.00 95.25 102 ARG A N 1
ATOM 797 C CA . ARG A 1 102 ? 9.836 3.402 6.304 1.00 95.25 102 ARG A CA 1
ATOM 798 C C . ARG A 1 102 ? 8.431 4.001 6.329 1.00 95.25 102 ARG A C 1
ATOM 800 O O . ARG A 1 102 ? 7.713 3.760 7.293 1.00 95.25 102 ARG A O 1
ATOM 807 N N . LEU A 1 103 ? 8.003 4.718 5.288 1.00 96.81 103 LEU A N 1
ATOM 808 C CA . LEU A 1 103 ? 6.640 5.258 5.207 1.00 96.81 103 LEU A CA 1
ATOM 809 C C . LEU A 1 103 ? 5.584 4.143 5.274 1.00 96.81 103 LEU A C 1
ATOM 811 O O . LEU A 1 103 ? 4.600 4.261 5.999 1.00 96.81 103 LEU A O 1
ATOM 815 N N . SER A 1 104 ? 5.818 3.048 4.553 1.00 98.06 104 SER A N 1
ATOM 816 C CA . SER A 1 104 ? 4.942 1.872 4.535 1.00 98.06 104 SER A CA 1
ATOM 817 C C . SER A 1 104 ? 4.872 1.200 5.908 1.00 98.06 104 SER A C 1
ATOM 819 O O . SER A 1 104 ? 3.797 0.828 6.380 1.00 98.06 104 SER A O 1
ATOM 821 N N . GLN A 1 105 ? 6.006 1.132 6.615 1.00 97.38 105 GLN A N 1
ATOM 822 C CA . GLN A 1 105 ? 6.041 0.698 8.008 1.00 97.38 105 GLN A CA 1
ATOM 823 C C . GLN A 1 105 ? 5.216 1.627 8.913 1.00 97.38 105 GLN A C 1
ATOM 825 O O . GLN A 1 105 ? 4.409 1.135 9.696 1.00 97.38 105 GLN A O 1
ATOM 830 N N . VAL A 1 106 ? 5.356 2.952 8.787 1.00 96.62 106 VAL A N 1
ATOM 831 C CA . VAL A 1 106 ? 4.569 3.926 9.568 1.00 96.62 106 VAL A CA 1
ATOM 832 C C . VAL A 1 106 ? 3.072 3.785 9.280 1.00 96.62 106 VAL A C 1
ATOM 834 O O . VAL A 1 106 ? 2.256 3.828 10.202 1.00 96.62 106 VAL A O 1
ATOM 837 N N . TYR A 1 107 ? 2.691 3.569 8.020 1.00 98.00 107 TYR A N 1
ATOM 838 C CA . TYR A 1 107 ? 1.307 3.295 7.639 1.00 98.00 107 TYR A CA 1
ATOM 839 C C . TYR A 1 107 ? 0.756 2.053 8.355 1.00 98.00 107 TYR A C 1
ATOM 841 O O . TYR A 1 107 ? -0.309 2.123 8.971 1.00 98.00 107 TYR A O 1
ATOM 849 N N . ALA A 1 108 ? 1.511 0.951 8.366 1.00 97.81 108 ALA A N 1
ATOM 850 C CA . ALA A 1 108 ? 1.176 -0.267 9.104 1.00 97.81 108 ALA A CA 1
ATOM 851 C C . ALA A 1 108 ? 1.118 -0.064 10.630 1.00 97.81 108 ALA A C 1
ATOM 853 O O . ALA A 1 108 ? 0.186 -0.535 11.283 1.00 97.81 108 ALA A O 1
ATOM 854 N N . GLU A 1 109 ? 2.066 0.675 11.208 1.00 95.75 109 GLU A N 1
ATOM 855 C CA . GLU A 1 109 ? 2.108 0.990 12.642 1.00 95.75 109 GLU A CA 1
ATOM 856 C C . GLU A 1 109 ? 0.903 1.828 13.087 1.00 95.75 109 GLU A C 1
ATOM 858 O O . GLU A 1 109 ? 0.410 1.661 14.208 1.00 95.75 109 GLU A O 1
ATOM 863 N N . LYS A 1 110 ? 0.412 2.717 12.216 1.00 95.56 110 LYS A N 1
ATOM 864 C CA . LYS A 1 110 ? -0.720 3.616 12.480 1.00 95.56 110 LYS A CA 1
ATOM 865 C C . LYS A 1 110 ? -2.074 3.061 12.058 1.00 95.56 110 LYS A C 1
ATOM 867 O O . LYS A 1 110 ? -3.094 3.586 12.501 1.00 95.56 110 LYS A O 1
ATOM 872 N N . ALA A 1 111 ? -2.114 2.009 11.245 1.00 96.19 111 ALA A N 1
ATOM 873 C CA . ALA A 1 111 ? -3.361 1.354 10.885 1.00 96.19 111 ALA A CA 1
ATOM 874 C C . ALA A 1 111 ? -4.107 0.896 12.152 1.00 96.19 111 ALA A C 1
ATOM 876 O O . ALA A 1 111 ? -3.518 0.342 13.084 1.00 96.19 111 ALA A O 1
ATOM 877 N N . ARG A 1 112 ? -5.411 1.168 12.206 1.00 95.06 112 ARG A N 1
ATOM 878 C CA . ARG A 1 112 ? -6.343 0.731 13.257 1.00 95.06 112 ARG A CA 1
ATOM 879 C C . ARG A 1 112 ? -7.633 0.251 12.596 1.00 95.06 112 ARG A C 1
ATOM 881 O O . ARG A 1 112 ? -8.000 0.779 11.549 1.00 95.06 112 ARG A O 1
ATOM 888 N N . GLY A 1 113 ? -8.313 -0.717 13.199 1.00 95.62 113 GLY A N 1
ATOM 889 C CA . GLY A 1 113 ? -9.501 -1.361 12.641 1.00 95.62 113 GLY A CA 1
ATOM 890 C C . GLY A 1 113 ? -9.170 -2.374 11.532 1.00 95.62 113 GLY A C 1
ATOM 891 O O . GLY A 1 113 ? -8.131 -3.040 11.606 1.00 95.62 113 GLY A O 1
ATOM 892 N N . PRO A 1 114 ? -10.034 -2.524 10.513 1.00 97.06 114 PRO A N 1
ATOM 893 C CA . PRO A 1 114 ? -9.864 -3.531 9.479 1.00 97.06 114 PRO A CA 1
ATOM 894 C C . PRO A 1 114 ? -8.715 -3.182 8.535 1.00 97.06 114 PRO A C 1
ATOM 896 O O . PRO A 1 114 ? -8.615 -2.073 7.997 1.00 97.06 114 PRO A O 1
ATOM 899 N N . VAL A 1 115 ? -7.870 -4.179 8.303 1.00 97.75 115 VAL A N 1
ATOM 900 C CA . VAL A 1 115 ? -6.729 -4.147 7.394 1.00 97.75 115 VAL A CA 1
ATOM 901 C C . VAL A 1 115 ? -6.851 -5.307 6.411 1.00 97.75 115 VAL A C 1
ATOM 903 O O . VAL A 1 115 ? -7.149 -6.435 6.802 1.00 97.75 115 VAL A O 1
ATOM 906 N N . THR A 1 116 ? -6.619 -5.054 5.127 1.00 98.06 116 THR A N 1
ATOM 907 C CA . THR A 1 116 ? -6.743 -6.061 4.067 1.00 98.06 116 THR A CA 1
ATOM 908 C C . THR A 1 116 ? -5.589 -5.956 3.069 1.00 98.06 116 THR A C 1
ATOM 910 O O . THR A 1 116 ? -5.541 -5.030 2.264 1.00 98.06 116 THR A O 1
ATOM 913 N N . PRO A 1 117 ? -4.648 -6.906 3.090 1.00 97.88 117 PRO A N 1
ATOM 914 C CA . PRO A 1 117 ? -3.631 -7.035 2.061 1.00 97.88 117 PRO A CA 1
ATOM 915 C C . PRO A 1 117 ? -4.227 -7.692 0.816 1.00 97.88 117 PRO A C 1
ATOM 917 O O . PRO A 1 117 ? -4.952 -8.678 0.933 1.00 97.88 117 PRO A O 1
ATOM 920 N N . ILE A 1 118 ? -3.883 -7.186 -0.363 1.00 97.94 118 ILE A N 1
ATOM 921 C CA . ILE A 1 118 ? -4.163 -7.804 -1.659 1.00 97.94 118 ILE A CA 1
ATOM 922 C C . ILE A 1 118 ? -2.840 -8.338 -2.194 1.00 97.94 118 ILE A C 1
ATOM 924 O O . ILE A 1 118 ? -1.906 -7.574 -2.436 1.00 97.94 118 ILE A O 1
ATOM 928 N N . LEU A 1 119 ? -2.742 -9.649 -2.369 1.00 97.19 119 LEU A N 1
ATOM 929 C CA . LEU A 1 119 ? -1.522 -10.300 -2.826 1.00 97.19 119 LEU A CA 1
ATOM 930 C C . LEU A 1 119 ? -1.763 -10.939 -4.192 1.00 97.19 119 LEU A C 1
ATOM 932 O O . LEU A 1 119 ? -2.719 -11.693 -4.376 1.00 97.19 119 LEU A O 1
ATOM 936 N N . GLY A 1 120 ? -0.899 -10.611 -5.151 1.00 94.38 120 GLY A N 1
ATOM 937 C CA . GLY A 1 120 ? -0.787 -11.359 -6.401 1.00 94.38 120 GLY A CA 1
ATOM 938 C C . GLY A 1 120 ? 0.107 -12.591 -6.249 1.00 94.38 120 GLY A C 1
ATOM 939 O O . GLY A 1 120 ? 0.635 -12.869 -5.172 1.00 94.38 120 GLY A O 1
ATOM 940 N N . ASP A 1 121 ? 0.318 -13.311 -7.346 1.00 86.06 121 ASP A N 1
ATOM 941 C CA . ASP A 1 121 ? 1.023 -14.603 -7.331 1.00 86.06 121 ASP A CA 1
ATOM 942 C C . ASP A 1 121 ? 2.549 -14.469 -7.166 1.00 86.06 121 ASP A C 1
ATOM 944 O O . ASP A 1 121 ? 3.252 -15.445 -6.906 1.00 86.06 121 ASP A O 1
ATOM 948 N N . HIS A 1 122 ? 3.085 -13.252 -7.293 1.00 82.56 122 HIS A N 1
ATOM 949 C CA . HIS A 1 122 ? 4.525 -12.988 -7.307 1.00 82.56 122 HIS A CA 1
ATOM 950 C C . HIS A 1 122 ? 4.957 -12.028 -6.195 1.00 82.56 122 HIS A C 1
ATOM 952 O O . HIS A 1 122 ? 5.674 -11.052 -6.435 1.00 82.56 122 HIS A O 1
ATOM 958 N N . VAL A 1 123 ? 4.517 -12.277 -4.959 1.00 92.56 123 VAL A N 1
ATOM 959 C CA . VAL A 1 123 ? 5.016 -11.524 -3.799 1.00 92.56 123 VAL A CA 1
ATOM 960 C C . VAL A 1 123 ? 6.463 -11.925 -3.525 1.00 92.56 123 VAL A C 1
ATOM 962 O O . VAL A 1 123 ? 6.740 -13.022 -3.044 1.00 92.56 123 VAL A O 1
ATOM 965 N N . ALA A 1 124 ? 7.396 -11.024 -3.821 1.00 91.19 124 ALA A N 1
ATOM 966 C CA . ALA A 1 124 ? 8.807 -11.262 -3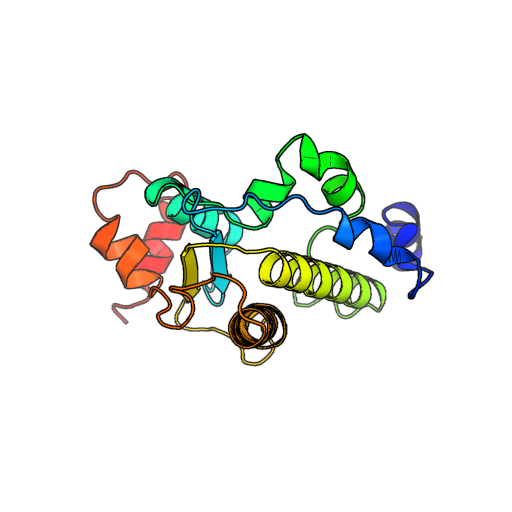.558 1.00 91.19 124 ALA A CA 1
ATOM 967 C C . ALA A 1 124 ? 9.085 -11.323 -2.035 1.00 91.19 124 ALA A C 1
ATOM 969 O O . ALA A 1 124 ? 8.491 -10.540 -1.280 1.00 91.19 124 ALA A O 1
ATOM 970 N N . PRO A 1 125 ? 9.988 -12.204 -1.558 1.00 93.19 125 PRO A N 1
ATOM 971 C CA . PRO A 1 125 ? 10.346 -12.287 -0.137 1.00 93.19 125 PRO A CA 1
ATOM 972 C C . PRO A 1 125 ? 10.905 -10.981 0.445 1.00 93.19 125 PRO A C 1
ATOM 974 O O . PRO A 1 125 ? 10.716 -10.703 1.625 1.00 93.19 125 PRO A O 1
ATOM 977 N N . ASP A 1 126 ? 11.557 -10.170 -0.387 1.00 91.31 126 ASP A N 1
ATOM 978 C CA . ASP A 1 126 ? 12.128 -8.860 -0.057 1.00 91.31 126 ASP A CA 1
ATOM 979 C C . ASP A 1 126 ? 11.164 -7.689 -0.327 1.00 91.31 126 ASP A C 1
ATOM 981 O O . ASP A 1 126 ? 11.538 -6.521 -0.191 1.00 91.31 126 ASP A O 1
ATOM 985 N N . SER A 1 127 ? 9.908 -7.976 -0.687 1.00 94.19 127 SER A N 1
ATOM 986 C CA . SER A 1 127 ? 8.886 -6.946 -0.874 1.00 94.19 127 SER A CA 1
ATOM 987 C C . SER A 1 127 ? 8.643 -6.153 0.412 1.00 94.19 127 SER A C 1
ATOM 989 O O . SER A 1 127 ? 8.807 -6.657 1.529 1.00 94.19 127 SER A O 1
ATOM 991 N N . VAL A 1 128 ? 8.203 -4.901 0.256 1.00 96.12 128 VAL A N 1
ATOM 992 C CA . VAL A 1 128 ? 7.865 -4.006 1.376 1.00 96.12 128 VAL A CA 1
ATOM 993 C C . VAL A 1 128 ? 6.811 -4.641 2.291 1.00 96.12 128 VAL A C 1
ATOM 995 O O . VAL A 1 128 ? 6.964 -4.612 3.514 1.00 96.12 128 VAL A O 1
ATOM 998 N N . TRP A 1 129 ? 5.829 -5.327 1.700 1.00 97.12 129 TRP A N 1
ATOM 999 C CA . TRP A 1 129 ? 4.833 -6.114 2.423 1.00 97.12 129 TRP A CA 1
ATOM 1000 C C . TRP A 1 129 ? 5.457 -7.161 3.345 1.00 97.12 129 TRP A C 1
ATOM 1002 O O . TRP A 1 129 ? 5.185 -7.175 4.547 1.00 97.12 129 TRP A O 1
ATOM 1012 N N . MET A 1 130 ? 6.318 -8.025 2.800 1.00 96.00 130 MET A N 1
ATOM 1013 C CA . MET A 1 130 ? 6.898 -9.144 3.547 1.00 96.00 130 MET A CA 1
ATOM 1014 C C . MET A 1 130 ? 7.873 -8.694 4.635 1.00 96.00 130 MET A C 1
ATOM 1016 O O . MET A 1 130 ? 7.959 -9.330 5.684 1.00 96.00 130 MET A O 1
ATOM 1020 N N . THR A 1 131 ? 8.598 -7.602 4.398 1.00 95.62 131 THR A N 1
ATOM 1021 C CA . THR A 1 131 ? 9.717 -7.184 5.252 1.00 95.62 131 THR A CA 1
ATOM 1022 C C . THR A 1 131 ? 9.348 -6.105 6.270 1.00 95.62 131 THR A C 1
ATOM 1024 O O . THR A 1 131 ? 9.870 -6.134 7.385 1.00 95.62 131 THR A O 1
ATOM 1027 N N . HIS A 1 132 ? 8.429 -5.193 5.940 1.00 96.81 132 HIS A N 1
ATOM 1028 C CA . HIS A 1 132 ? 8.119 -4.019 6.767 1.00 96.81 132 HIS A CA 1
ATOM 1029 C C . HIS A 1 132 ? 6.662 -4.015 7.234 1.00 96.81 132 HIS A C 1
ATOM 1031 O O . HIS A 1 132 ? 6.398 -4.010 8.436 1.00 96.81 132 HIS A O 1
ATOM 1037 N N . GLU A 1 133 ? 5.708 -4.064 6.305 1.00 98.31 133 GLU A N 1
ATOM 1038 C CA . GLU A 1 133 ? 4.292 -3.819 6.615 1.00 98.31 133 GLU A CA 1
ATOM 1039 C C . GLU A 1 133 ? 3.682 -4.956 7.440 1.00 98.31 133 GLU A C 1
ATOM 1041 O O . GLU A 1 133 ? 3.126 -4.721 8.514 1.00 98.31 133 GLU A O 1
ATOM 1046 N N . LYS A 1 134 ? 3.844 -6.209 6.992 1.00 96.81 134 LYS A N 1
ATOM 1047 C CA . LYS A 1 134 ? 3.314 -7.386 7.694 1.00 96.81 134 LYS A CA 1
ATOM 1048 C C . LYS A 1 134 ? 3.882 -7.504 9.109 1.00 96.81 134 LYS A C 1
ATOM 1050 O O . LYS A 1 134 ? 3.155 -7.832 10.047 1.00 96.81 134 LYS A O 1
ATOM 1055 N N . ASN A 1 135 ? 5.172 -7.219 9.271 1.00 95.75 135 ASN A N 1
ATOM 1056 C CA . ASN A 1 135 ? 5.848 -7.275 10.566 1.00 95.75 135 ASN A CA 1
ATOM 1057 C C . ASN A 1 135 ? 5.350 -6.174 11.509 1.00 95.75 135 ASN A C 1
ATOM 1059 O O . ASN A 1 135 ? 5.045 -6.462 12.665 1.00 95.75 135 ASN A O 1
ATOM 1063 N N . ALA A 1 136 ? 5.193 -4.946 11.013 1.00 97.00 136 ALA A N 1
ATOM 1064 C CA . ALA A 1 136 ? 4.633 -3.841 11.784 1.00 97.00 136 ALA A CA 1
ATOM 1065 C C . ALA A 1 136 ? 3.182 -4.103 12.219 1.00 97.00 136 ALA A C 1
ATOM 1067 O O . ALA A 1 136 ? 2.841 -3.858 13.378 1.00 97.00 136 ALA A O 1
ATOM 1068 N N . LEU A 1 137 ? 2.346 -4.667 11.340 1.00 97.12 137 LEU A N 1
ATOM 1069 C CA . LEU A 1 137 ? 0.986 -5.086 11.694 1.00 97.12 137 LEU A CA 1
ATOM 1070 C C . LEU A 1 137 ? 1.007 -6.172 12.780 1.00 97.12 137 LEU A C 1
ATOM 1072 O O . LEU A 1 137 ? 0.341 -6.025 13.799 1.00 97.12 137 LEU A O 1
ATOM 1076 N N . ASN A 1 138 ? 1.831 -7.214 12.643 1.00 95.50 138 ASN A N 1
ATOM 1077 C CA . ASN A 1 138 ? 1.966 -8.243 13.683 1.00 95.50 138 ASN A CA 1
ATOM 1078 C C . ASN A 1 138 ? 2.360 -7.647 15.045 1.00 95.50 138 ASN A C 1
ATOM 1080 O O . ASN A 1 138 ? 1.731 -7.942 16.059 1.00 95.50 138 ASN A O 1
ATOM 1084 N N . GLN A 1 139 ? 3.368 -6.775 15.073 1.00 95.50 139 GLN A N 1
ATOM 1085 C CA . GLN A 1 139 ? 3.820 -6.132 16.308 1.00 95.50 139 GLN A CA 1
ATOM 1086 C C . GLN A 1 139 ? 2.756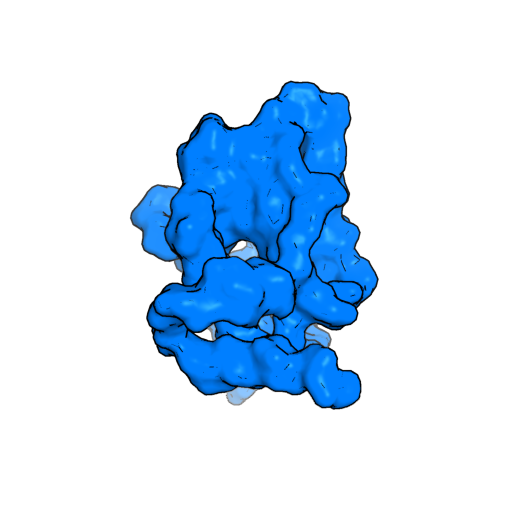 -5.207 16.904 1.00 95.50 139 GLN A C 1
ATOM 1088 O O . GLN A 1 139 ? 2.568 -5.176 18.118 1.00 95.50 139 GLN A O 1
ATOM 1093 N N . SER A 1 140 ? 2.050 -4.450 16.064 1.00 92.88 140 SER A N 1
ATOM 1094 C CA . SER A 1 140 ? 0.959 -3.576 16.492 1.00 92.88 140 SER A CA 1
ATOM 1095 C C . SER A 1 140 ? -0.161 -4.389 17.157 1.00 92.88 140 SER A C 1
ATOM 1097 O O . SER A 1 140 ? -0.625 -4.018 18.235 1.00 92.88 140 SER A O 1
ATOM 1099 N N . GLN A 1 141 ? -0.511 -5.547 16.588 1.00 93.75 141 GLN A N 1
ATOM 1100 C CA . GLN A 1 141 ? -1.524 -6.450 17.135 1.00 93.75 141 GLN A CA 1
ATOM 1101 C C . GLN A 1 141 ? -1.072 -7.046 18.475 1.00 93.75 141 GLN A C 1
ATOM 1103 O O . GLN A 1 141 ? -1.835 -7.050 19.436 1.00 93.75 141 GLN A O 1
ATOM 1108 N N . GLN A 1 142 ? 0.188 -7.485 18.572 1.00 92.88 142 GLN A N 1
ATOM 1109 C CA . GLN A 1 142 ? 0.776 -8.012 19.813 1.00 92.88 142 GLN A CA 1
ATOM 1110 C C . GLN A 1 142 ? 0.826 -6.973 20.942 1.00 92.88 142 GLN A C 1
ATOM 1112 O O . GLN A 1 142 ? 0.714 -7.330 22.110 1.00 92.88 142 GLN A O 1
ATOM 1117 N N . LYS A 1 143 ? 0.951 -5.683 20.605 1.00 93.00 143 LYS A N 1
ATOM 1118 C CA . LYS A 1 143 ? 0.885 -4.562 21.558 1.00 93.00 143 LYS A CA 1
ATOM 1119 C C . LYS A 1 143 ? -0.547 -4.208 21.989 1.00 93.00 143 LYS A C 1
ATOM 1121 O O . LYS A 1 143 ? -0.730 -3.241 22.722 1.00 93.00 143 LYS A O 1
ATOM 1126 N N . GLY A 1 144 ? -1.555 -4.954 21.534 1.00 89.31 144 GLY A N 1
ATOM 1127 C CA . GLY A 1 144 ? -2.958 -4.738 21.887 1.00 89.31 144 GLY A CA 1
ATOM 1128 C C . GLY A 1 144 ? -3.658 -3.656 21.063 1.00 89.31 144 GLY A C 1
ATOM 1129 O O . GLY A 1 144 ? -4.772 -3.263 21.403 1.00 89.31 144 GLY A O 1
ATOM 1130 N N . ASN A 1 145 ? -3.050 -3.169 19.974 1.00 89.75 145 ASN A N 1
ATOM 1131 C CA . ASN A 1 145 ? -3.766 -2.271 19.075 1.00 89.75 145 ASN A CA 1
ATOM 1132 C C . ASN A 1 145 ? -4.884 -3.036 18.364 1.00 89.75 145 ASN A C 1
ATOM 1134 O O . ASN A 1 145 ? -4.680 -4.136 17.849 1.00 89.75 145 ASN A O 1
ATOM 1138 N N . TYR A 1 146 ? -6.055 -2.411 18.283 1.00 90.94 146 TYR A N 1
ATOM 1139 C CA . TYR A 1 146 ? -7.182 -2.952 17.540 1.00 90.94 146 TYR A CA 1
ATOM 1140 C C . TYR A 1 146 ? -6.892 -2.906 16.036 1.00 90.94 146 TYR A C 1
ATOM 1142 O O . TYR A 1 146 ? -7.070 -1.869 15.396 1.00 90.94 146 TYR A O 1
ATOM 1150 N N . ILE A 1 147 ? -6.400 -4.021 15.496 1.00 94.44 147 ILE A N 1
ATOM 1151 C CA . ILE A 1 147 ? -6.213 -4.285 14.067 1.00 94.44 147 ILE A CA 1
ATOM 1152 C C . ILE A 1 147 ? -6.547 -5.740 13.749 1.00 94.44 147 ILE A C 1
ATOM 1154 O O . ILE A 1 147 ? -6.204 -6.651 14.506 1.00 94.44 147 ILE A O 1
ATOM 1158 N N . TYR A 1 148 ? -7.206 -5.970 12.618 1.00 93.06 148 TYR A N 1
ATOM 1159 C CA . TYR A 1 148 ? -7.648 -7.307 12.224 1.00 93.06 148 TYR A CA 1
ATOM 1160 C C . TYR A 1 148 ? -7.769 -7.443 10.699 1.00 93.06 148 TYR A C 1
ATOM 1162 O O . TYR A 1 148 ? -7.682 -6.462 9.969 1.00 93.06 148 TYR A O 1
ATOM 1170 N N . GLY A 1 149 ? -7.923 -8.675 10.205 1.00 92.00 149 GLY A N 1
ATOM 1171 C CA . GLY A 1 149 ? -8.080 -8.986 8.774 1.00 92.00 149 GLY A CA 1
ATOM 1172 C C . GLY A 1 149 ? -6.773 -9.281 8.026 1.00 92.00 149 GLY A C 1
ATOM 1173 O O . GLY A 1 149 ? -6.756 -10.147 7.155 1.00 92.00 149 GLY A O 1
ATOM 1174 N N . PHE A 1 150 ? -5.645 -8.686 8.428 1.00 92.62 150 PHE A N 1
ATOM 1175 C CA . PHE A 1 150 ? -4.390 -8.780 7.662 1.00 92.62 150 PHE A CA 1
ATOM 1176 C C . PHE A 1 150 ? -3.723 -10.164 7.610 1.00 92.62 150 PHE A C 1
ATOM 1178 O O . PHE A 1 150 ? -2.834 -10.396 6.793 1.00 92.62 150 PHE A O 1
ATOM 1185 N N . GLN A 1 151 ? -4.163 -11.100 8.450 1.00 92.06 151 GLN A N 1
ATOM 1186 C CA . GLN A 1 151 ? -3.719 -12.498 8.426 1.00 92.06 151 GLN A CA 1
ATOM 1187 C C . GLN A 1 151 ? -4.376 -13.316 7.301 1.00 92.06 151 GLN A C 1
ATOM 1189 O O . GLN A 1 151 ? -3.931 -14.424 7.014 1.00 92.06 151 GLN A O 1
ATOM 1194 N N . ARG A 1 152 ? -5.433 -12.788 6.669 1.00 93.56 152 ARG A N 1
ATOM 1195 C CA . ARG A 1 152 ? -6.170 -13.424 5.570 1.00 93.56 152 ARG A CA 1
ATOM 1196 C C . ARG A 1 152 ? -6.120 -12.512 4.341 1.00 93.56 152 ARG A C 1
ATOM 1198 O O . ARG A 1 152 ? -7.091 -11.804 4.078 1.00 93.56 152 ARG A O 1
ATOM 1205 N N . PRO A 1 153 ? -4.978 -12.464 3.633 1.00 95.56 153 PRO A N 1
ATOM 1206 C CA . PRO A 1 153 ? -4.851 -11.631 2.447 1.00 95.56 153 PRO A CA 1
ATOM 1207 C C . PRO A 1 153 ? -5.872 -12.042 1.382 1.00 95.56 153 PRO A C 1
ATOM 1209 O O . PRO A 1 153 ? -6.161 -13.226 1.209 1.00 95.56 153 PRO A O 1
ATOM 1212 N N . MET A 1 154 ? -6.391 -11.061 0.651 1.00 96.81 154 MET A N 1
ATOM 1213 C CA . MET A 1 154 ? -7.161 -11.306 -0.561 1.00 96.81 154 MET A CA 1
ATOM 1214 C C . MET A 1 154 ? -6.217 -11.703 -1.693 1.00 96.81 154 MET A C 1
ATOM 1216 O O . MET A 1 154 ? -5.178 -11.072 -1.891 1.00 96.81 154 MET A O 1
ATOM 1220 N N . ASN A 1 155 ? -6.601 -12.714 -2.466 1.00 96.25 155 ASN A N 1
ATOM 1221 C CA . ASN A 1 155 ? -5.933 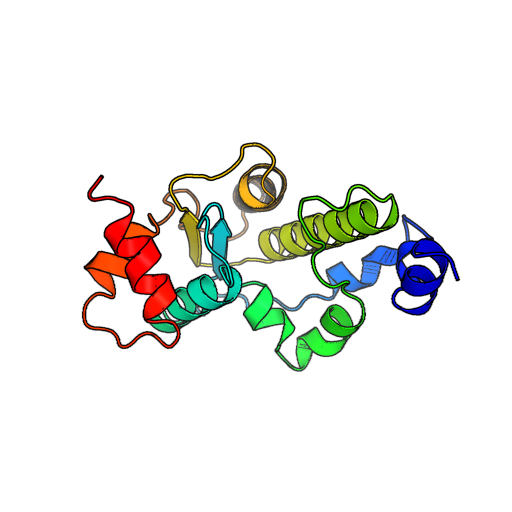-13.020 -3.722 1.00 96.25 155 ASN A CA 1
ATOM 1222 C C . ASN A 1 155 ? -6.355 -11.999 -4.796 1.00 96.25 155 ASN A C 1
ATOM 1224 O O . ASN A 1 155 ? -7.549 -11.733 -4.960 1.00 96.25 155 ASN A O 1
ATOM 1228 N N . LEU A 1 156 ? -5.380 -11.431 -5.516 1.00 96.25 156 LEU A N 1
ATOM 1229 C CA . LEU A 1 156 ? -5.612 -10.414 -6.548 1.00 96.25 156 LEU A CA 1
ATOM 1230 C C . LEU A 1 156 ? -6.585 -10.891 -7.633 1.00 96.25 156 LEU A C 1
ATOM 1232 O O . LEU A 1 156 ? -7.508 -10.160 -7.982 1.00 96.25 156 LEU A O 1
ATOM 1236 N N . TYR A 1 157 ? -6.395 -12.100 -8.159 1.00 94.75 157 TYR A N 1
ATOM 1237 C CA . TYR A 1 157 ? -7.267 -12.646 -9.195 1.00 94.75 157 TYR A CA 1
ATOM 1238 C C . TYR A 1 157 ? -8.692 -12.831 -8.664 1.00 94.75 157 TYR A C 1
ATOM 1240 O O . TYR A 1 157 ? -9.655 -12.367 -9.275 1.00 94.75 157 TYR A O 1
ATOM 1248 N N . GLU A 1 158 ? -8.842 -13.432 -7.483 1.00 95.50 158 GLU A N 1
ATOM 1249 C CA . GLU A 1 158 ? -10.157 -13.659 -6.881 1.00 95.50 158 GLU A CA 1
ATOM 1250 C C . GLU A 1 158 ? -10.926 -12.344 -6.676 1.00 95.50 158 GLU A C 1
ATOM 1252 O O . GLU A 1 158 ? -12.106 -12.239 -7.025 1.00 95.50 158 GLU A O 1
ATOM 1257 N N . VAL A 1 159 ? -10.275 -11.311 -6.131 1.00 96.44 159 VAL A N 1
ATOM 1258 C CA . VAL A 1 159 ? -10.948 -10.028 -5.902 1.00 96.44 159 VAL A CA 1
ATOM 1259 C C . VAL A 1 159 ? -11.202 -9.280 -7.211 1.00 96.44 159 VAL A C 1
ATOM 1261 O O . VAL A 1 159 ? -12.321 -8.827 -7.452 1.00 96.44 159 VAL A O 1
ATOM 1264 N N . TYR A 1 160 ? -10.206 -9.191 -8.090 1.00 95.50 160 TYR A N 1
ATOM 1265 C CA . TYR A 1 160 ? -10.258 -8.289 -9.235 1.00 95.50 160 TYR A CA 1
ATOM 1266 C C . TYR A 1 160 ? -10.970 -8.886 -10.451 1.00 95.50 160 TYR A C 1
ATOM 1268 O O . TYR A 1 160 ? -11.712 -8.191 -11.148 1.00 95.50 160 TYR A O 1
ATOM 1276 N N . CYS A 1 161 ? -10.797 -10.185 -10.680 1.00 94.88 161 CYS A N 1
ATOM 1277 C CA . CYS A 1 161 ? -11.308 -10.876 -11.860 1.00 94.88 161 CYS A CA 1
ATOM 1278 C C . CYS A 1 161 ? -12.637 -11.572 -11.608 1.00 94.88 161 CYS A C 1
ATOM 1280 O O . CYS A 1 161 ? -13.477 -11.596 -12.502 1.00 94.88 161 CYS A O 1
ATOM 1282 N N . VAL A 1 162 ? -12.852 -12.096 -10.397 1.00 95.56 162 VAL A N 1
ATOM 1283 C CA . VAL A 1 162 ? -14.087 -12.816 -10.055 1.00 95.56 162 VAL A CA 1
ATOM 1284 C C . VAL A 1 162 ? -15.079 -11.890 -9.358 1.00 95.56 162 VAL A C 1
ATOM 1286 O O . VAL A 1 162 ? -16.167 -11.643 -9.879 1.00 95.56 162 VAL A O 1
ATOM 1289 N N . LYS A 1 163 ? -14.717 -11.322 -8.200 1.00 96.44 163 LYS A N 1
ATOM 1290 C CA . LYS A 1 163 ? -15.656 -10.504 -7.405 1.00 96.44 163 LYS A CA 1
ATOM 1291 C C . LYS A 1 163 ? -15.993 -9.182 -8.085 1.00 96.44 163 LYS A C 1
ATOM 1293 O O . LYS A 1 163 ? -17.145 -8.759 -8.062 1.00 96.44 163 LYS A O 1
ATOM 1298 N N . MET A 1 164 ? -15.011 -8.559 -8.730 1.00 96.31 164 MET A N 1
ATOM 1299 C CA . MET A 1 164 ? -15.185 -7.318 -9.485 1.00 96.31 164 MET A CA 1
ATOM 1300 C C . MET A 1 164 ? -15.461 -7.554 -10.980 1.00 96.31 164 MET A C 1
ATOM 1302 O O . MET A 1 164 ? -15.361 -6.606 -11.756 1.00 96.31 164 MET A O 1
ATOM 1306 N N . ALA A 1 165 ? -15.823 -8.767 -11.424 1.00 93.88 165 ALA A N 1
ATOM 1307 C CA . ALA A 1 165 ? -16.005 -9.089 -12.850 1.00 93.88 165 ALA A CA 1
ATOM 1308 C C . ALA A 1 165 ? -16.957 -8.123 -13.580 1.00 93.88 165 ALA A C 1
ATOM 1310 O O . ALA A 1 165 ? -16.678 -7.678 -14.690 1.00 93.88 165 ALA A O 1
ATOM 1311 N N . LYS A 1 166 ? -18.072 -7.769 -12.929 1.00 92.38 166 LYS A N 1
ATOM 1312 C CA . LYS A 1 166 ? -19.103 -6.869 -13.476 1.00 92.38 166 LYS A CA 1
ATOM 1313 C C . LYS A 1 166 ? -18.824 -5.387 -13.211 1.00 92.38 166 LYS A C 1
ATOM 1315 O O . LYS A 1 166 ? -19.527 -4.533 -13.744 1.00 92.38 166 LYS A O 1
ATOM 1320 N N . SER A 1 167 ? -17.824 -5.077 -12.389 1.00 93.56 167 SER A N 1
ATOM 1321 C CA . SER A 1 167 ? -17.427 -3.703 -12.099 1.00 93.56 167 SER A CA 1
ATOM 1322 C C . SER A 1 167 ? -16.610 -3.156 -13.263 1.00 93.56 167 SER A C 1
ATOM 1324 O O . SER A 1 167 ? -15.610 -3.763 -13.673 1.00 93.56 167 SER A O 1
ATOM 1326 N N . ARG A 1 168 ? -17.021 -1.992 -13.778 1.00 92.94 168 ARG A N 1
ATOM 1327 C CA . ARG A 1 168 ? -16.227 -1.235 -14.748 1.00 92.94 168 ARG A CA 1
ATOM 1328 C C . ARG A 1 168 ? -14.887 -0.883 -14.105 1.00 92.94 168 ARG A C 1
ATOM 1330 O O . ARG A 1 168 ? -14.869 -0.324 -13.014 1.00 92.94 168 ARG A O 1
ATOM 1337 N N . SER A 1 169 ? -13.806 -1.231 -14.791 1.00 93.00 169 SER A N 1
ATOM 1338 C CA . SER A 1 169 ? -12.458 -0.830 -14.405 1.00 93.00 169 SER A CA 1
ATOM 1339 C C . SER A 1 169 ? -12.046 0.418 -15.171 1.00 93.00 169 SER A C 1
ATOM 1341 O O . SER A 1 169 ? -12.377 0.554 -16.353 1.00 93.00 169 SER A O 1
ATOM 1343 N N . ASP A 1 170 ? -11.297 1.288 -14.503 1.00 93.88 170 ASP A N 1
ATOM 1344 C CA . ASP A 1 170 ? -10.626 2.426 -15.131 1.00 93.88 170 ASP A CA 1
ATOM 1345 C C . ASP A 1 170 ? -9.362 1.977 -15.894 1.00 93.88 170 ASP A C 1
ATOM 1347 O O . ASP A 1 170 ? -8.826 2.719 -16.716 1.00 93.88 170 ASP A O 1
ATOM 1351 N N . TYR A 1 171 ? -8.925 0.729 -15.682 1.00 93.19 171 TYR A N 1
ATOM 1352 C CA . TYR A 1 171 ? -7.743 0.104 -16.277 1.00 93.19 171 TYR A CA 1
ATOM 1353 C C . TYR A 1 171 ? -8.083 -1.228 -16.979 1.00 93.19 171 TYR A C 1
ATOM 1355 O O . TYR A 1 171 ? -7.518 -2.273 -16.635 1.00 93.19 171 TYR A O 1
ATOM 1363 N N . PRO A 1 172 ? -8.984 -1.233 -17.983 1.00 93.25 172 PRO A N 1
ATOM 1364 C CA . PRO A 1 172 ? -9.493 -2.462 -18.598 1.00 93.25 172 PRO A CA 1
ATOM 1365 C C . PRO A 1 172 ? -8.392 -3.354 -19.190 1.00 93.25 172 PRO A C 1
ATOM 1367 O O . PRO A 1 172 ? -8.429 -4.564 -18.994 1.00 93.25 172 PRO A O 1
ATOM 1370 N N . GLU A 1 173 ? -7.368 -2.775 -19.823 1.00 92.94 173 GLU A N 1
ATOM 1371 C CA . GLU A 1 173 ? -6.235 -3.533 -20.380 1.00 92.94 173 GLU A CA 1
ATOM 1372 C C . GLU A 1 173 ? -5.374 -4.205 -19.297 1.00 92.94 173 GLU A C 1
ATOM 1374 O O . GLU A 1 173 ? -4.817 -5.285 -19.497 1.00 92.94 173 GLU A O 1
ATOM 1379 N N . ILE A 1 174 ? -5.234 -3.567 -18.130 1.00 92.06 174 ILE A N 1
ATOM 1380 C CA . ILE A 1 174 ? -4.475 -4.128 -17.004 1.00 92.06 174 ILE A CA 1
ATOM 1381 C C . ILE A 1 174 ? -5.289 -5.238 -16.347 1.00 92.06 174 ILE A C 1
ATOM 1383 O O . ILE A 1 174 ? -4.747 -6.303 -16.045 1.00 92.06 174 ILE A O 1
ATOM 1387 N N . LYS A 1 175 ? -6.596 -5.017 -16.184 1.00 93.00 175 LYS A N 1
ATOM 1388 C CA . LYS A 1 175 ? -7.532 -6.031 -15.703 1.00 93.00 175 LYS A CA 1
ATOM 1389 C C . LYS A 1 175 ? -7.520 -7.262 -16.594 1.00 93.00 175 LYS A C 1
ATOM 1391 O O . LYS A 1 175 ? -7.348 -8.358 -16.077 1.00 93.00 175 LYS A O 1
ATOM 1396 N N . GLU A 1 176 ? -7.584 -7.098 -17.912 1.00 92.00 176 GLU A N 1
ATOM 1397 C CA . GLU A 1 176 ? -7.458 -8.215 -18.849 1.00 92.00 176 GLU A CA 1
ATOM 1398 C C . GLU A 1 176 ? -6.148 -8.988 -18.637 1.00 92.00 176 GLU A C 1
ATOM 1400 O O . GLU A 1 176 ? -6.181 -10.209 -18.492 1.00 92.00 176 GLU A O 1
ATOM 1405 N N . LYS A 1 177 ? -5.002 -8.305 -18.511 1.00 90.75 177 LYS A N 1
ATOM 1406 C CA . LYS A 1 177 ? -3.705 -8.959 -18.246 1.00 90.75 177 LYS A CA 1
ATOM 1407 C C . LYS A 1 177 ? -3.679 -9.733 -16.927 1.00 90.75 177 LYS A C 1
ATOM 1409 O O . LYS A 1 177 ? -3.111 -10.820 -16.882 1.00 90.75 177 LYS A O 1
ATOM 1414 N N . ILE A 1 178 ? -4.263 -9.195 -15.857 1.00 91.38 178 ILE A N 1
ATOM 1415 C CA . ILE A 1 178 ? -4.358 -9.894 -14.564 1.00 91.38 178 ILE A CA 1
ATOM 1416 C C . ILE A 1 178 ? -5.283 -11.116 -14.688 1.00 91.38 178 ILE A C 1
ATOM 1418 O O . ILE A 1 178 ? -4.953 -12.188 -14.190 1.00 91.38 178 ILE A O 1
ATOM 1422 N N . CYS A 1 179 ? -6.415 -10.976 -15.383 1.00 91.62 179 CYS A N 1
ATOM 1423 C CA . CYS A 1 179 ? -7.453 -12.005 -15.457 1.00 91.62 179 CYS A CA 1
ATOM 1424 C C . CYS A 1 179 ? -7.188 -13.110 -16.486 1.00 91.62 179 CYS A C 1
ATOM 1426 O O . CYS A 1 179 ? -7.808 -14.167 -16.412 1.00 91.62 179 CYS A O 1
ATOM 1428 N N . THR A 1 180 ? -6.267 -12.895 -17.423 1.00 85.12 180 THR A N 1
ATOM 1429 C CA . THR A 1 180 ? -5.854 -13.895 -18.424 1.00 85.12 180 THR A CA 1
ATOM 1430 C C . THR A 1 180 ? -4.570 -14.628 -18.038 1.00 85.12 180 THR A C 1
ATOM 1432 O O . THR A 1 180 ? -4.371 -15.768 -18.446 1.00 85.12 180 THR A O 1
ATOM 1435 N N . LYS A 1 181 ? -3.706 -14.040 -17.197 1.00 66.06 181 LYS A N 1
ATOM 1436 C CA . LYS A 1 181 ? -2.457 -14.681 -16.745 1.00 66.06 181 LYS A CA 1
ATOM 1437 C C . LYS A 1 181 ? -2.644 -15.986 -15.956 1.00 66.06 181 LYS A C 1
ATOM 1439 O O . LYS A 1 181 ? -1.677 -16.725 -15.836 1.00 66.06 181 LYS A O 1
ATOM 1444 N N . GLN A 1 182 ? -3.839 -16.281 -15.438 1.00 55.28 182 GLN A N 1
ATOM 1445 C CA . GLN A 1 182 ? -4.111 -17.517 -14.687 1.00 55.28 182 GLN A CA 1
ATOM 1446 C C . GLN A 1 182 ? -4.716 -18.655 -15.529 1.00 55.28 182 GLN A C 1
ATOM 1448 O O . GLN A 1 182 ? -4.970 -19.730 -14.996 1.00 55.28 182 GLN A O 1
ATOM 1453 N N . THR A 1 183 ? -4.950 -18.453 -16.831 1.00 41.66 183 THR A N 1
ATOM 1454 C CA . THR A 1 183 ? -5.463 -19.508 -17.729 1.00 41.66 183 THR A CA 1
ATOM 1455 C C . THR A 1 183 ? -4.363 -20.215 -18.535 1.00 41.66 183 THR A C 1
ATOM 1457 O O . THR A 1 183 ? -4.679 -20.870 -19.526 1.00 41.66 183 THR A O 1
ATOM 1460 N N . GLY A 1 184 ? -3.090 -20.053 -18.153 1.00 35.47 184 GLY A N 1
ATOM 1461 C CA . GLY A 1 184 ? -1.915 -20.617 -18.831 1.00 35.47 184 GLY A CA 1
ATOM 1462 C C . GLY A 1 184 ? -1.101 -21.540 -17.942 1.00 35.47 184 GLY A C 1
ATOM 1463 O O . GLY A 1 184 ? -0.961 -21.212 -16.744 1.00 35.47 184 GLY A O 1
#